Protein AF-A0A812GWL5-F1 (afdb_monomer_lite)

Sequence (242 aa):
MALRRGWPCWLLGAWLSLSQLGFTSRAVRGVSPPARRTARPANLADAVAEANAAAEIDAREWPPKGWLRLSTTVSSEEGKQKVIRAIMAISEGLRLEESPVRWLRRGTGAEATRLALWVPPRSMLLVSSMMGEALEDEMPMILVEGLDVDGDAQFFRGALT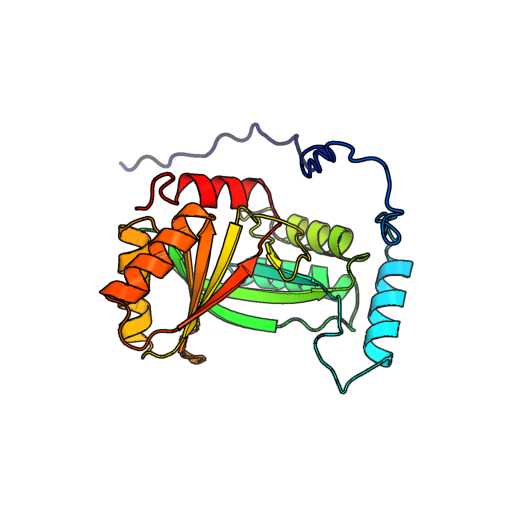GATSEELTSTTERLLEARLCAAVEVEEAAGTAVLHTTAAGRKGVEAWLKEEGGSLSIDWTALGGNSEYLSWVEAETAQDAP

Foldseek 3Di:
DDDDPDDDPPDPDDPDDVCVVDPPDPDDPDDDDDDDPDQDQDDLVRQQVVLVVCLVPDPPDPPDPQWKKKKWKAQDPQLVVLLVVLQVVSYPSKDKDWFFWFKDFQPDTGTIIMIMITGHPNCVVVSLVSNCVSQVVHPTPIKIWDDPDPDFFFKKKKKKADDALVVQVVVVNVLLVVLLFGMWIRRRVVRIIITIATSLSVVLVVVCCVVPVVRMDIDIIGIDGDPVVVVSGVVSHDPHRD

Organism: NCBI:txid878477

Radius of gyration: 19.19 Å; chains: 1; bounding box: 45×68×47 Å

pLDDT: mean 74.9, std 21.11, range [28.55, 95.56]

Structure (mmCIF, N/CA/C/O backbone):
data_AF-A0A812GWL5-F1
#
_entry.id   AF-A0A812GWL5-F1
#
loop_
_atom_site.group_PDB
_atom_site.id
_atom_site.type_symbol
_atom_site.label_atom_id
_atom_site.label_alt_id
_atom_site.label_comp_id
_atom_site.label_asym_id
_atom_site.label_entity_id
_atom_site.label_seq_id
_atom_site.pdbx_PDB_ins_code
_atom_site.Cartn_x
_atom_site.Cartn_y
_atom_site.Cartn_z
_atom_site.occupancy
_atom_site.B_iso_or_equiv
_atom_site.auth_seq_id
_atom_site.auth_comp_id
_atom_site.auth_asym_id
_atom_site.auth_atom_id
_atom_site.pdbx_PDB_model_num
ATOM 1 N N . MET A 1 1 ? 3.337 36.297 12.178 1.00 34.03 1 MET A N 1
ATOM 2 C CA . MET A 1 1 ? 4.581 35.655 12.658 1.00 34.03 1 MET A CA 1
ATOM 3 C C . MET A 1 1 ? 4.305 34.169 12.820 1.00 34.03 1 MET A C 1
ATOM 5 O O . MET A 1 1 ? 3.681 33.791 13.797 1.00 34.03 1 MET A O 1
ATOM 9 N N . ALA A 1 2 ? 4.679 33.351 11.836 1.00 32.12 2 ALA A N 1
ATOM 10 C CA . ALA A 1 2 ? 4.519 31.898 11.881 1.00 32.12 2 ALA A CA 1
ATOM 11 C C . ALA A 1 2 ? 5.856 31.261 11.484 1.00 32.12 2 ALA A C 1
ATOM 13 O O . ALA A 1 2 ? 6.388 31.537 10.408 1.00 32.12 2 ALA A O 1
ATOM 14 N N . LEU A 1 3 ? 6.428 30.490 12.406 1.00 29.86 3 LEU A N 1
ATOM 15 C CA . LEU A 1 3 ? 7.716 29.817 12.276 1.00 29.86 3 LEU A CA 1
ATOM 16 C C . LEU A 1 3 ? 7.606 28.681 11.252 1.00 29.86 3 LEU A C 1
ATOM 18 O O . LEU A 1 3 ? 7.079 27.613 11.551 1.00 29.86 3 LEU A O 1
ATOM 22 N N . ARG A 1 4 ? 8.143 28.909 10.050 1.00 29.98 4 ARG A N 1
ATOM 23 C CA . ARG A 1 4 ? 8.514 27.840 9.117 1.00 29.98 4 ARG A CA 1
ATOM 24 C C . ARG A 1 4 ? 9.689 27.078 9.730 1.00 29.98 4 ARG A C 1
ATOM 26 O O . ARG A 1 4 ? 10.798 27.603 9.785 1.00 29.98 4 ARG A O 1
ATOM 33 N N . ARG A 1 5 ? 9.456 25.859 10.219 1.00 35.22 5 ARG A N 1
ATOM 34 C CA . ARG A 1 5 ? 10.540 24.936 10.575 1.00 35.22 5 ARG A CA 1
ATOM 35 C C . ARG A 1 5 ? 11.082 24.328 9.283 1.00 35.22 5 ARG A C 1
ATOM 37 O O . ARG A 1 5 ? 10.505 23.388 8.749 1.00 35.22 5 ARG A O 1
ATOM 44 N N . GLY A 1 6 ? 12.145 24.936 8.761 1.00 28.73 6 GLY A N 1
ATOM 45 C CA . GLY A 1 6 ? 12.976 24.345 7.718 1.00 28.73 6 GLY A CA 1
ATOM 46 C C . GLY A 1 6 ? 13.650 23.084 8.253 1.00 28.73 6 GLY A C 1
ATOM 47 O O . GLY A 1 6 ? 14.125 23.065 9.389 1.00 28.73 6 GLY A O 1
ATOM 48 N N . TRP A 1 7 ? 13.632 22.027 7.451 1.00 34.59 7 TRP A N 1
ATOM 49 C CA . TRP A 1 7 ? 14.297 20.770 7.762 1.00 34.59 7 TRP A CA 1
ATOM 50 C C . TRP A 1 7 ? 15.806 20.930 7.491 1.00 34.59 7 TRP A C 1
ATOM 52 O O . TRP A 1 7 ? 16.175 21.593 6.520 1.00 34.59 7 TRP A O 1
ATOM 62 N N . PRO A 1 8 ? 16.697 20.408 8.351 1.00 28.62 8 PRO A N 1
ATOM 63 C CA . PRO A 1 8 ? 18.138 20.585 8.192 1.00 28.62 8 PRO A CA 1
ATOM 64 C C . PRO A 1 8 ? 18.709 19.702 7.066 1.00 28.62 8 PRO A C 1
ATOM 66 O O . PRO A 1 8 ? 18.609 18.480 7.110 1.00 28.62 8 PRO A O 1
ATOM 69 N N . CYS A 1 9 ? 19.370 20.336 6.092 1.00 30.88 9 CYS A N 1
ATOM 70 C CA . CYS A 1 9 ? 19.953 19.748 4.874 1.00 30.88 9 CYS A CA 1
ATOM 71 C C . CYS A 1 9 ? 21.229 18.890 5.070 1.00 30.88 9 CYS A C 1
ATOM 73 O O . CYS A 1 9 ? 22.109 18.908 4.214 1.00 30.88 9 CYS A O 1
ATOM 75 N N . TRP A 1 10 ? 21.376 18.144 6.168 1.00 32.81 10 TRP A N 1
ATOM 76 C CA . TRP A 1 10 ? 22.607 17.383 6.445 1.00 32.81 10 TRP A CA 1
ATOM 77 C C . TRP A 1 10 ? 22.339 15.922 6.822 1.00 32.81 10 TRP A C 1
ATOM 79 O O . TRP A 1 10 ? 22.728 15.498 7.901 1.00 32.81 10 TRP A O 1
ATOM 89 N N . LEU A 1 11 ? 21.693 15.150 5.941 1.00 32.50 11 LEU A N 1
ATOM 90 C CA . LEU A 1 11 ? 21.650 13.673 5.993 1.00 32.50 11 LEU A CA 1
ATOM 91 C C . LEU A 1 11 ? 21.629 13.048 4.576 1.00 32.50 11 LEU A C 1
ATOM 93 O O . LEU A 1 11 ? 20.993 12.032 4.323 1.00 32.50 11 LEU A O 1
ATOM 97 N N . LEU A 1 12 ? 22.361 13.643 3.628 1.00 35.06 12 LEU A N 1
ATOM 98 C CA . LEU A 1 12 ? 22.702 12.995 2.355 1.00 35.06 12 LEU A CA 1
ATOM 99 C C . LEU A 1 12 ? 23.863 12.022 2.596 1.00 35.06 12 LEU A C 1
ATOM 101 O O . LEU A 1 12 ? 25.025 12.421 2.552 1.00 35.06 12 LEU A O 1
ATOM 105 N N . GLY A 1 13 ? 23.563 10.757 2.899 1.00 30.06 13 GLY A N 1
ATOM 106 C CA . GLY A 1 13 ? 24.612 9.739 2.994 1.00 30.06 13 GLY A CA 1
ATOM 107 C C . GLY A 1 13 ? 24.258 8.466 3.754 1.00 30.06 13 GLY A C 1
ATOM 108 O O . GLY A 1 13 ? 24.977 8.123 4.685 1.00 30.06 13 GLY A O 1
ATOM 109 N N . ALA A 1 14 ? 23.192 7.759 3.369 1.00 32.12 14 ALA A N 1
ATOM 110 C CA . ALA A 1 14 ? 22.976 6.361 3.769 1.00 32.12 14 ALA A CA 1
ATOM 111 C C . ALA A 1 14 ? 21.930 5.663 2.874 1.00 32.12 14 ALA A C 1
ATOM 113 O O . ALA A 1 14 ? 20.942 5.126 3.363 1.00 32.12 14 ALA A O 1
ATOM 114 N N . TRP A 1 15 ? 22.121 5.668 1.552 1.00 36.12 15 TRP A N 1
ATOM 115 C CA . TRP A 1 15 ? 21.283 4.862 0.659 1.00 36.12 15 TRP A CA 1
ATOM 116 C C . TRP A 1 15 ? 21.803 3.414 0.617 1.00 36.12 15 TRP A C 1
ATOM 118 O O . TRP A 1 15 ? 22.925 3.157 0.189 1.00 36.12 15 TRP A O 1
ATOM 128 N N . LEU A 1 16 ? 20.962 2.488 1.098 1.00 34.72 16 LEU A N 1
ATOM 129 C CA . LEU A 1 16 ? 21.060 1.022 1.007 1.00 34.72 16 LEU A CA 1
ATOM 130 C C . LEU A 1 16 ? 22.282 0.362 1.679 1.00 34.72 16 LEU A C 1
ATOM 132 O O . LEU A 1 16 ? 23.198 -0.140 1.028 1.00 34.72 16 LEU A O 1
ATOM 136 N N . SER A 1 17 ? 22.228 0.212 3.007 1.00 31.20 17 SER A N 1
ATOM 137 C CA . SER A 1 17 ? 23.010 -0.836 3.672 1.00 31.20 17 SER A CA 1
ATOM 138 C C . SER A 1 17 ? 22.334 -2.198 3.462 1.00 31.20 17 SER A C 1
ATOM 140 O O . SER A 1 17 ? 21.311 -2.500 4.074 1.00 31.20 17 SER A O 1
ATOM 142 N N . LEU A 1 18 ? 22.955 -3.045 2.634 1.00 35.34 18 LEU A N 1
ATOM 143 C CA . LEU A 1 18 ? 22.628 -4.454 2.326 1.00 35.34 18 LEU A CA 1
ATOM 144 C C . LEU A 1 18 ? 22.467 -5.397 3.545 1.00 35.34 18 LEU A C 1
ATOM 146 O O . LEU A 1 18 ? 22.249 -6.594 3.375 1.00 35.34 18 LEU A O 1
ATOM 150 N N . SER A 1 19 ? 22.586 -4.897 4.773 1.00 32.94 19 SER A N 1
ATOM 151 C CA . SER A 1 19 ? 22.646 -5.678 6.012 1.00 32.94 19 SER A CA 1
ATOM 152 C C . SER A 1 19 ? 21.396 -5.604 6.898 1.00 32.94 19 SER A C 1
ATOM 154 O O . SER A 1 19 ? 21.346 -6.325 7.891 1.00 32.94 19 SER A O 1
ATOM 156 N N . GLN A 1 20 ? 20.379 -4.799 6.560 1.00 35.56 20 GLN A N 1
ATOM 157 C CA . GLN A 1 20 ? 19.160 -4.683 7.384 1.00 35.56 20 GLN A CA 1
ATOM 158 C C . GLN A 1 20 ? 17.970 -5.547 6.934 1.00 35.56 20 GLN A C 1
ATOM 160 O O . GLN A 1 20 ? 17.019 -5.697 7.694 1.00 35.56 20 GLN A O 1
ATOM 165 N N . LEU A 1 21 ? 18.066 -6.260 5.804 1.00 36.22 21 LEU A N 1
ATOM 166 C CA . LEU A 1 21 ? 17.242 -7.456 5.547 1.00 36.22 21 LEU A CA 1
ATOM 167 C C . LEU A 1 21 ? 17.845 -8.667 6.284 1.00 36.22 21 LEU A C 1
ATOM 169 O O . LEU A 1 21 ? 18.260 -9.663 5.687 1.00 36.22 21 LEU A O 1
ATOM 173 N N . GLY A 1 22 ? 17.975 -8.536 7.606 1.00 28.55 22 GLY A N 1
ATOM 174 C CA . GLY A 1 22 ? 18.603 -9.511 8.489 1.00 28.55 22 GLY A CA 1
ATOM 175 C C . GLY A 1 22 ? 17.771 -10.782 8.652 1.00 28.55 22 GLY A C 1
ATOM 176 O O . GLY A 1 22 ? 17.080 -10.952 9.650 1.00 28.55 22 GLY A O 1
ATOM 177 N N . PHE A 1 23 ? 17.902 -11.722 7.715 1.00 33.78 23 PHE A N 1
ATOM 178 C CA . PHE A 1 23 ? 17.559 -13.129 7.935 1.00 33.78 23 PHE A CA 1
ATOM 179 C C . PHE A 1 23 ? 18.491 -13.719 9.006 1.00 33.78 23 PHE A C 1
ATOM 181 O O . PHE A 1 23 ? 19.584 -14.205 8.707 1.00 33.78 23 PHE A O 1
ATOM 188 N N . THR A 1 24 ? 18.078 -13.699 10.274 1.00 30.44 24 THR A N 1
ATOM 189 C CA . THR A 1 24 ? 18.789 -14.418 11.341 1.00 30.44 24 THR A CA 1
ATOM 190 C C . THR A 1 24 ? 18.344 -15.882 11.364 1.00 30.44 24 THR A C 1
ATOM 192 O O . THR A 1 24 ? 17.447 -16.292 12.091 1.00 30.44 24 THR A O 1
ATOM 195 N N . SER A 1 25 ? 18.978 -16.724 10.544 1.00 32.91 25 SER A N 1
ATOM 196 C CA . SER A 1 25 ? 18.751 -18.171 10.593 1.00 32.91 25 SER A CA 1
ATOM 197 C C . SER A 1 25 ? 19.524 -18.800 11.756 1.00 32.91 25 SER A C 1
ATOM 199 O O . SER A 1 25 ? 20.746 -18.959 11.684 1.00 32.91 25 SER A O 1
ATOM 201 N N . ARG A 1 26 ? 18.816 -19.220 12.809 1.00 29.23 26 ARG A N 1
ATOM 202 C CA . ARG A 1 26 ? 19.337 -20.190 13.781 1.00 29.23 26 ARG A CA 1
ATOM 203 C C . ARG A 1 26 ? 19.369 -21.558 13.092 1.00 29.23 26 ARG A C 1
ATOM 205 O O . ARG A 1 26 ? 18.340 -22.073 12.669 1.00 29.23 26 ARG A O 1
ATOM 212 N N . ALA A 1 27 ? 20.564 -22.113 12.915 1.00 29.97 27 ALA A N 1
ATOM 213 C CA . ALA A 1 27 ? 20.778 -23.362 12.195 1.00 29.97 27 ALA A CA 1
ATOM 214 C C . ALA A 1 27 ? 20.116 -24.555 12.911 1.00 29.97 27 ALA A C 1
ATOM 216 O O . ALA A 1 27 ? 20.577 -24.980 13.970 1.00 29.97 27 ALA A O 1
ATOM 217 N N . VAL A 1 28 ? 19.085 -25.137 12.297 1.00 31.75 28 VAL A N 1
ATOM 218 C CA . VAL A 1 28 ? 18.645 -26.511 12.572 1.00 31.75 28 VAL A CA 1
ATOM 219 C C . VAL A 1 28 ? 19.268 -27.402 11.499 1.00 31.75 28 VAL A C 1
ATOM 221 O O . VAL A 1 28 ? 19.050 -27.212 10.304 1.00 31.75 28 VAL A O 1
ATOM 224 N N . ARG A 1 29 ? 20.116 -28.346 11.920 1.00 33.09 29 ARG A N 1
ATOM 225 C CA . ARG A 1 29 ? 20.718 -29.355 11.039 1.00 33.09 29 ARG A CA 1
ATOM 226 C C . ARG A 1 29 ? 19.628 -30.305 10.538 1.00 33.09 29 ARG A C 1
ATOM 228 O O . ARG A 1 29 ? 18.938 -30.891 11.364 1.00 33.09 29 ARG A O 1
ATOM 235 N N . GLY A 1 30 ? 19.565 -30.540 9.225 1.00 35.56 30 GLY A N 1
ATOM 236 C CA . GLY A 1 30 ? 19.049 -31.815 8.709 1.00 35.56 30 GLY A CA 1
ATOM 237 C C . GLY A 1 30 ? 18.033 -31.799 7.569 1.00 35.56 30 GLY A C 1
ATOM 238 O O . GLY A 1 30 ? 17.547 -32.873 7.239 1.00 35.56 30 GLY A O 1
ATOM 239 N N . VAL A 1 31 ? 17.721 -30.663 6.938 1.00 36.28 31 VAL A N 1
ATOM 240 C CA . VAL A 1 31 ? 16.853 -30.649 5.744 1.00 36.28 31 VAL A CA 1
ATOM 241 C C . VAL A 1 31 ? 17.465 -29.736 4.687 1.00 36.28 31 VAL A C 1
ATOM 243 O O . VAL A 1 31 ? 17.766 -28.577 4.968 1.00 36.28 31 VAL A O 1
ATOM 246 N N . SER A 1 32 ? 17.697 -30.262 3.482 1.00 31.89 32 SER A N 1
ATOM 247 C CA . SER A 1 32 ? 18.115 -29.457 2.330 1.00 31.89 32 SER A CA 1
ATOM 248 C C . SER A 1 32 ? 17.065 -28.371 2.064 1.00 31.89 32 SER A C 1
ATOM 250 O O . SER A 1 32 ? 15.907 -28.720 1.834 1.00 31.89 32 SER A O 1
ATOM 252 N N . PRO A 1 33 ? 17.421 -27.075 2.091 1.00 35.03 33 PRO A N 1
ATOM 253 C CA . PRO A 1 33 ? 16.467 -26.019 1.788 1.00 35.03 33 PRO A CA 1
ATOM 254 C C . PRO A 1 33 ? 16.107 -26.040 0.292 1.00 35.03 33 PRO A C 1
ATOM 256 O O . PRO A 1 33 ? 16.971 -26.371 -0.531 1.00 35.03 33 PRO A O 1
ATOM 259 N N . PRO A 1 34 ? 14.873 -25.658 -0.094 1.00 39.97 34 PRO A N 1
ATOM 260 C CA . PRO A 1 34 ? 14.561 -25.378 -1.491 1.00 39.97 34 PRO A CA 1
ATOM 261 C C . PRO A 1 34 ? 15.515 -24.293 -2.006 1.00 39.97 34 PRO A C 1
ATOM 263 O O . PRO A 1 34 ? 15.957 -23.426 -1.248 1.00 39.97 34 PRO A O 1
ATOM 266 N N . ALA A 1 35 ? 15.888 -24.386 -3.285 1.00 39.12 35 ALA A N 1
ATOM 267 C CA . ALA A 1 35 ? 16.907 -23.549 -3.909 1.00 39.12 35 ALA A CA 1
ATOM 268 C C . ALA A 1 35 ? 16.697 -22.061 -3.578 1.00 39.12 35 ALA A C 1
ATOM 270 O O . ALA A 1 35 ? 15.803 -21.410 -4.119 1.00 39.12 35 ALA A O 1
ATOM 271 N N . ARG A 1 36 ? 17.544 -21.522 -2.688 1.00 44.19 36 ARG A N 1
ATOM 272 C CA . ARG A 1 36 ? 17.595 -20.092 -2.376 1.00 44.19 36 ARG A CA 1
ATOM 273 C C . ARG A 1 36 ? 17.902 -19.349 -3.672 1.00 44.19 36 ARG A C 1
ATOM 275 O O . ARG A 1 36 ? 19.027 -19.410 -4.169 1.00 44.19 36 ARG A O 1
ATOM 282 N N . ARG A 1 37 ? 16.904 -18.662 -4.231 1.00 43.28 37 ARG A N 1
ATOM 283 C CA . ARG A 1 37 ? 17.089 -17.733 -5.348 1.00 43.28 37 ARG A CA 1
ATOM 284 C C . ARG A 1 37 ? 17.867 -16.533 -4.816 1.00 43.28 37 ARG A C 1
ATOM 286 O O . ARG A 1 37 ? 17.292 -15.605 -4.264 1.00 43.28 37 ARG A O 1
ATOM 293 N N . THR A 1 38 ? 19.189 -16.574 -4.925 1.00 38.88 38 THR A N 1
ATOM 294 C CA . THR A 1 38 ? 20.020 -15.397 -4.683 1.00 38.88 38 THR A CA 1
ATOM 295 C C . THR A 1 38 ? 19.732 -14.385 -5.790 1.00 38.88 38 THR A C 1
ATOM 297 O O . THR A 1 38 ? 19.893 -14.682 -6.975 1.00 38.88 38 THR A O 1
ATOM 300 N N . ALA A 1 39 ? 19.245 -13.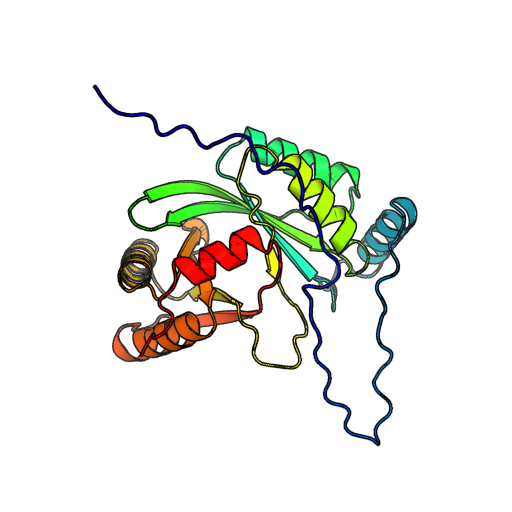204 -5.407 1.00 38.69 39 ALA A N 1
ATOM 301 C CA . ALA A 1 39 ? 19.050 -12.086 -6.317 1.00 38.69 39 ALA A CA 1
ATOM 302 C C . ALA A 1 39 ? 20.422 -11.660 -6.861 1.00 38.69 39 ALA A C 1
ATOM 304 O O . ALA A 1 39 ? 21.180 -10.957 -6.197 1.00 38.69 39 ALA A O 1
ATOM 305 N N . ARG A 1 40 ? 20.791 -12.144 -8.052 1.00 42.94 40 ARG A N 1
ATOM 306 C CA . ARG A 1 40 ? 21.850 -11.499 -8.832 1.00 42.94 40 ARG A CA 1
ATOM 307 C C . ARG A 1 40 ? 21.276 -10.181 -9.358 1.00 42.94 40 ARG A C 1
ATOM 309 O O . ARG A 1 40 ? 20.146 -10.213 -9.844 1.00 42.94 40 ARG A O 1
ATOM 316 N N . PRO A 1 41 ? 22.012 -9.060 -9.284 1.00 43.72 41 PRO A N 1
ATOM 317 C CA . PRO A 1 41 ? 21.584 -7.835 -9.941 1.00 43.72 41 PRO A CA 1
ATOM 318 C C . PRO A 1 41 ? 21.506 -8.111 -11.445 1.00 43.72 41 PRO A C 1
ATOM 320 O O . PRO A 1 41 ? 22.519 -8.405 -12.081 1.00 43.72 41 PRO A O 1
ATOM 323 N N . ALA A 1 42 ? 20.291 -8.100 -11.988 1.00 54.16 42 ALA A N 1
ATOM 324 C CA . ALA A 1 42 ? 20.073 -8.087 -13.423 1.00 54.16 42 ALA A CA 1
ATOM 325 C C . ALA A 1 42 ? 20.574 -6.736 -13.953 1.00 54.16 42 ALA A C 1
ATOM 327 O O . ALA A 1 42 ? 20.283 -5.693 -13.364 1.00 54.16 42 ALA A O 1
ATOM 328 N N . ASN A 1 43 ? 21.346 -6.738 -15.041 1.00 67.00 43 ASN A N 1
ATOM 329 C CA . ASN A 1 43 ? 21.530 -5.501 -15.797 1.00 67.00 43 ASN A CA 1
ATOM 330 C C . ASN A 1 43 ? 20.172 -5.110 -16.426 1.00 67.00 43 ASN A C 1
ATOM 332 O O . ASN A 1 43 ? 19.265 -5.940 -16.522 1.00 67.00 43 ASN A O 1
ATOM 336 N N . LEU A 1 44 ? 20.014 -3.849 -16.842 1.00 63.34 44 LEU A N 1
ATOM 337 C CA . LEU A 1 44 ? 18.754 -3.355 -17.415 1.00 63.34 44 LEU A CA 1
ATOM 338 C C . LEU A 1 44 ? 18.248 -4.249 -18.563 1.00 63.34 44 LEU A C 1
ATOM 340 O O . LEU A 1 44 ? 17.056 -4.521 -18.634 1.00 63.34 44 LEU A O 1
ATOM 344 N N . ALA A 1 45 ? 19.145 -4.762 -19.412 1.00 69.12 45 ALA A N 1
ATOM 345 C CA . ALA A 1 45 ? 18.776 -5.616 -20.539 1.00 69.12 45 ALA A CA 1
ATOM 346 C C . ALA A 1 45 ? 18.149 -6.951 -20.096 1.00 69.12 45 ALA A C 1
ATOM 348 O O . ALA A 1 45 ? 17.153 -7.374 -20.678 1.00 69.12 45 ALA A O 1
ATOM 349 N N . ASP A 1 46 ? 18.672 -7.578 -19.041 1.00 68.19 46 ASP A N 1
ATOM 350 C CA . ASP A 1 46 ? 18.112 -8.807 -18.469 1.00 68.19 46 ASP A CA 1
ATOM 351 C C . ASP A 1 46 ? 16.737 -8.552 -17.824 1.00 68.19 46 ASP A C 1
ATOM 353 O O . ASP A 1 46 ? 15.816 -9.353 -17.986 1.00 68.19 46 ASP A O 1
ATOM 357 N N . ALA A 1 47 ? 16.574 -7.415 -17.135 1.00 64.75 47 ALA A N 1
ATOM 358 C CA . ALA A 1 47 ? 15.300 -7.008 -16.536 1.00 64.75 47 ALA A CA 1
ATOM 359 C C . ALA A 1 47 ? 14.220 -6.736 -17.600 1.00 64.75 47 ALA A C 1
ATOM 361 O O . ALA A 1 47 ? 13.074 -7.161 -17.433 1.00 64.75 47 ALA A O 1
ATOM 362 N N . VAL A 1 48 ? 14.597 -6.074 -18.702 1.00 66.62 48 VAL A N 1
ATOM 363 C CA . VAL A 1 48 ? 13.732 -5.830 -19.869 1.00 66.62 48 VAL A CA 1
ATOM 364 C C . VAL A 1 48 ? 13.345 -7.152 -20.532 1.00 66.62 48 VAL A C 1
ATOM 366 O O . VAL A 1 48 ? 12.171 -7.379 -20.813 1.00 66.62 48 VAL A O 1
ATOM 369 N N . ALA A 1 49 ? 14.313 -8.044 -20.765 1.00 71.62 49 ALA A N 1
ATOM 370 C CA . ALA A 1 49 ? 14.067 -9.331 -21.408 1.00 71.62 49 ALA A CA 1
ATOM 371 C C . ALA A 1 49 ? 13.130 -10.221 -20.578 1.00 71.62 49 ALA A C 1
ATOM 373 O O . ALA A 1 49 ? 12.236 -10.850 -21.138 1.00 71.62 49 ALA A O 1
ATOM 374 N N . GLU A 1 50 ? 13.287 -10.247 -19.251 1.00 68.75 50 GLU A N 1
ATOM 375 C CA . GLU A 1 50 ? 12.402 -10.992 -18.349 1.00 68.75 50 GLU A CA 1
ATOM 376 C C . GLU A 1 50 ? 10.984 -10.400 -18.310 1.00 68.75 50 GLU A C 1
ATOM 378 O O . GLU A 1 50 ? 10.012 -11.154 -18.364 1.00 68.75 50 GLU A O 1
ATOM 383 N N . ALA A 1 51 ? 10.855 -9.068 -18.278 1.00 64.88 51 ALA A N 1
ATOM 384 C CA . ALA A 1 51 ? 9.558 -8.394 -18.340 1.00 64.88 51 ALA A CA 1
ATOM 385 C C . ALA A 1 51 ? 8.830 -8.677 -19.667 1.00 64.88 51 ALA A C 1
ATOM 387 O O . ALA A 1 51 ? 7.652 -9.030 -19.658 1.00 64.88 51 ALA A O 1
ATOM 388 N N . ASN A 1 52 ? 9.543 -8.601 -20.794 1.00 69.00 52 ASN A N 1
ATOM 389 C CA . ASN A 1 52 ? 8.979 -8.867 -22.119 1.00 69.00 52 ASN A CA 1
ATOM 390 C C . ASN A 1 52 ? 8.610 -10.348 -22.295 1.00 69.00 52 ASN A C 1
ATOM 392 O O . ASN A 1 52 ? 7.510 -10.652 -22.746 1.00 69.00 52 ASN A O 1
ATOM 396 N N . ALA A 1 53 ? 9.477 -11.274 -21.871 1.00 68.88 53 ALA A N 1
ATOM 397 C CA . ALA A 1 53 ? 9.182 -12.705 -21.919 1.00 68.88 53 ALA A CA 1
ATOM 398 C C . ALA A 1 53 ? 7.949 -13.057 -21.074 1.00 68.88 53 ALA A C 1
ATOM 400 O O . ALA A 1 53 ? 7.129 -13.872 -21.478 1.00 68.88 53 ALA A O 1
ATOM 401 N N . ALA A 1 54 ? 7.770 -12.427 -19.913 1.00 62.12 54 ALA A N 1
ATOM 402 C CA . ALA A 1 54 ? 6.580 -12.646 -19.102 1.00 62.12 54 ALA A CA 1
ATOM 403 C C . ALA A 1 54 ? 5.310 -12.012 -19.685 1.00 62.12 54 ALA A C 1
ATOM 405 O O . ALA A 1 54 ? 4.238 -12.598 -19.550 1.00 62.12 54 ALA A O 1
ATOM 406 N N . ALA A 1 55 ? 5.423 -10.864 -20.363 1.00 61.31 55 ALA A N 1
ATOM 407 C CA . ALA A 1 55 ? 4.313 -10.278 -21.112 1.00 61.31 55 ALA A CA 1
ATOM 408 C C . ALA A 1 55 ? 3.840 -11.202 -22.254 1.00 61.31 55 ALA A C 1
ATOM 410 O O . ALA A 1 55 ? 2.652 -11.215 -22.578 1.00 61.31 55 ALA A O 1
ATOM 411 N N . GLU A 1 56 ? 4.746 -12.005 -22.824 1.00 61.09 56 GLU A N 1
ATOM 412 C CA . GLU A 1 56 ? 4.438 -13.014 -23.844 1.00 61.09 56 GLU A CA 1
ATOM 413 C C . GLU A 1 56 ? 3.862 -14.322 -23.268 1.00 61.09 56 GLU A C 1
ATOM 415 O O . GLU A 1 56 ? 3.082 -14.989 -23.950 1.00 61.09 56 GLU A O 1
ATOM 420 N N . ILE A 1 57 ? 4.227 -14.704 -22.035 1.00 55.72 57 ILE A N 1
ATOM 421 C CA . ILE A 1 57 ? 3.950 -16.046 -21.491 1.00 55.72 57 ILE A CA 1
ATOM 422 C C . ILE A 1 57 ? 2.491 -16.263 -21.068 1.00 55.72 57 ILE A C 1
ATOM 424 O O . ILE A 1 57 ? 2.026 -17.390 -21.217 1.00 55.72 57 ILE A O 1
ATOM 428 N N . ASP A 1 58 ? 1.732 -15.259 -20.610 1.00 51.38 58 ASP A N 1
ATOM 429 C CA . ASP A 1 58 ? 0.289 -15.474 -20.408 1.00 51.38 58 ASP A CA 1
ATOM 430 C C . ASP A 1 58 ? -0.533 -14.188 -20.232 1.00 51.38 58 ASP A C 1
ATOM 432 O O . ASP A 1 58 ? -0.639 -13.617 -19.149 1.00 51.38 58 ASP A O 1
ATOM 436 N N . ALA A 1 59 ? -1.229 -13.759 -21.286 1.00 55.25 59 ALA A N 1
ATOM 437 C CA . ALA A 1 59 ? -2.280 -12.745 -21.160 1.00 55.25 59 ALA A CA 1
ATOM 438 C C . ALA A 1 59 ? -3.525 -13.256 -20.392 1.00 55.25 59 ALA A C 1
ATOM 440 O O . ALA A 1 59 ? -4.460 -12.480 -20.187 1.00 55.25 59 ALA A O 1
ATOM 441 N N . ARG A 1 60 ? -3.577 -14.547 -20.011 1.00 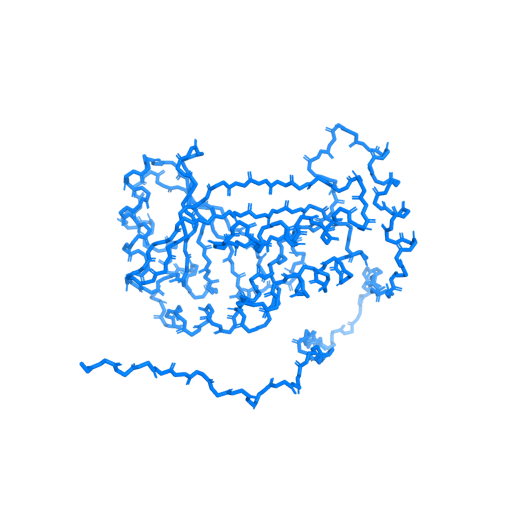59.16 60 ARG A N 1
ATOM 442 C CA . ARG A 1 60 ? -4.754 -15.196 -19.399 1.00 59.16 60 ARG A CA 1
ATOM 443 C C . ARG A 1 60 ? -4.730 -15.249 -17.868 1.00 59.16 60 ARG A C 1
ATOM 445 O O . ARG A 1 60 ? -5.805 -15.267 -17.279 1.00 59.16 60 ARG A O 1
ATOM 452 N N . GLU A 1 61 ? -3.559 -15.227 -17.231 1.00 66.81 61 GLU A N 1
ATOM 453 C CA . GLU A 1 61 ? -3.408 -15.200 -15.767 1.00 66.81 61 GLU A CA 1
ATOM 454 C C . GLU A 1 61 ? -2.590 -13.972 -15.349 1.00 66.81 61 GLU A C 1
ATOM 456 O O . GLU A 1 61 ? -1.360 -13.988 -15.316 1.00 66.81 61 GLU A O 1
ATOM 461 N N . TRP A 1 62 ? -3.295 -12.878 -15.051 1.00 66.44 62 TRP A N 1
ATOM 462 C CA . TRP A 1 62 ? -2.703 -11.640 -14.546 1.00 66.44 62 TRP A CA 1
ATOM 463 C C . TRP A 1 62 ? -3.156 -11.384 -13.099 1.00 66.44 62 TRP A C 1
ATOM 465 O O . TRP A 1 62 ? -4.363 -11.438 -12.848 1.00 66.44 62 TRP A O 1
ATOM 475 N N . PRO A 1 63 ? -2.248 -11.051 -12.161 1.00 73.38 63 PRO A N 1
ATOM 476 C CA . PRO A 1 63 ? -0.793 -10.940 -12.324 1.00 73.38 63 PRO A CA 1
ATOM 477 C C . PRO A 1 63 ? -0.093 -12.313 -12.416 1.00 73.38 63 PRO A C 1
ATOM 479 O O . PRO A 1 63 ? -0.606 -13.293 -11.870 1.00 73.38 63 PRO A O 1
ATOM 482 N N . PRO A 1 64 ? 1.093 -12.408 -13.053 1.00 77.25 64 PRO A N 1
ATOM 483 C CA . PRO A 1 64 ? 1.812 -13.673 -13.150 1.00 77.25 64 PRO A CA 1
ATOM 484 C C . PRO A 1 64 ? 2.207 -14.226 -11.774 1.00 77.25 64 PRO A C 1
ATOM 486 O O . PRO A 1 64 ? 2.623 -13.496 -10.869 1.00 77.25 64 PRO A O 1
ATOM 489 N N . LYS A 1 65 ? 2.130 -15.550 -11.611 1.00 78.81 65 LYS A N 1
ATOM 490 C CA . LYS A 1 65 ? 2.460 -16.205 -10.339 1.00 78.81 65 LYS A CA 1
ATOM 491 C C . LYS A 1 65 ? 3.910 -15.928 -9.918 1.00 78.81 65 LYS A C 1
ATOM 493 O O . LYS A 1 65 ? 4.852 -16.182 -10.668 1.00 78.81 65 LYS A O 1
ATOM 498 N N . GLY A 1 66 ? 4.091 -15.484 -8.672 1.00 77.44 66 GLY A N 1
ATOM 499 C CA . GLY A 1 66 ? 5.407 -15.207 -8.084 1.00 77.44 66 GLY A CA 1
ATOM 500 C C . GLY A 1 66 ? 5.998 -13.847 -8.461 1.00 77.44 66 GLY A C 1
ATOM 501 O O . GLY A 1 66 ? 7.167 -13.595 -8.166 1.00 77.44 66 GLY A O 1
ATOM 502 N N . TRP A 1 67 ? 5.217 -12.988 -9.119 1.00 85.25 67 TRP A N 1
ATOM 503 C CA . TRP A 1 67 ? 5.553 -11.579 -9.274 1.00 85.25 67 TRP A CA 1
ATOM 504 C C . TRP A 1 67 ? 5.260 -10.818 -7.988 1.00 85.25 67 TRP A C 1
ATOM 506 O O . TRP A 1 67 ? 4.364 -11.176 -7.224 1.00 85.25 67 TRP A O 1
ATOM 516 N N . LEU A 1 68 ? 6.039 -9.767 -7.764 1.00 86.62 68 LEU A N 1
ATOM 517 C CA . LEU A 1 68 ? 5.866 -8.863 -6.638 1.00 86.62 68 LEU A CA 1
ATOM 518 C C . LEU A 1 68 ? 5.137 -7.619 -7.118 1.00 86.62 68 LEU A C 1
ATOM 520 O O . LEU A 1 68 ? 5.345 -7.174 -8.249 1.00 86.62 68 LEU A O 1
ATOM 524 N N . ARG A 1 69 ? 4.317 -7.036 -6.251 1.00 89.44 69 ARG A N 1
ATOM 525 C CA . ARG A 1 69 ? 3.701 -5.741 -6.528 1.00 89.44 69 ARG A CA 1
ATOM 526 C C . ARG A 1 69 ? 4.543 -4.658 -5.876 1.00 89.44 69 ARG A C 1
ATOM 528 O O . ARG A 1 69 ? 4.794 -4.723 -4.676 1.00 89.44 69 ARG A O 1
ATOM 535 N N . LEU A 1 70 ? 4.979 -3.683 -6.662 1.00 90.44 70 LEU A N 1
ATOM 536 C CA . LEU A 1 70 ? 5.528 -2.435 -6.154 1.00 90.44 70 LEU A CA 1
ATOM 537 C C . LEU A 1 70 ? 4.427 -1.389 -6.163 1.00 90.44 70 LEU A C 1
ATOM 539 O O . LEU A 1 70 ? 3.751 -1.227 -7.177 1.00 90.44 70 LEU A O 1
ATOM 543 N N . SER A 1 71 ? 4.246 -0.684 -5.055 1.00 91.06 71 SER A N 1
ATOM 544 C CA . SER A 1 71 ? 3.276 0.400 -4.961 1.00 91.06 71 SER A CA 1
ATOM 545 C C . SER A 1 71 ? 3.875 1.644 -4.319 1.00 91.06 71 SER A C 1
ATOM 547 O O . SER A 1 71 ? 4.787 1.576 -3.493 1.00 91.06 71 SER A O 1
ATOM 549 N N . THR A 1 72 ? 3.385 2.799 -4.755 1.00 90.81 72 THR A N 1
ATOM 550 C CA . THR A 1 72 ? 3.697 4.107 -4.191 1.00 90.81 72 THR A CA 1
ATOM 551 C C . THR A 1 72 ? 2.488 5.020 -4.282 1.00 90.81 72 THR A C 1
ATOM 553 O O . THR A 1 72 ? 1.612 4.802 -5.114 1.00 90.81 72 THR A O 1
ATOM 556 N N . THR A 1 73 ? 2.448 6.052 -3.449 1.00 90.06 73 THR A N 1
ATOM 557 C CA . THR A 1 73 ? 1.379 7.051 -3.457 1.00 90.06 73 THR A CA 1
ATOM 558 C C . THR A 1 73 ? 2.013 8.417 -3.543 1.00 90.06 73 THR A C 1
ATOM 560 O O . THR A 1 73 ? 2.823 8.798 -2.700 1.00 90.06 73 THR A O 1
ATOM 563 N N . VAL A 1 74 ? 1.639 9.126 -4.600 1.00 89.38 74 VAL A N 1
ATOM 564 C CA . VAL A 1 74 ? 2.182 10.426 -4.977 1.00 89.38 74 VAL A CA 1
ATOM 565 C C . VAL A 1 74 ? 1.124 11.490 -4.779 1.00 89.38 74 VAL A C 1
ATOM 567 O O . VAL A 1 74 ? -0.031 11.323 -5.169 1.00 89.38 74 VAL A O 1
ATOM 570 N N . SER A 1 75 ? 1.522 12.587 -4.149 1.00 87.12 75 SER A N 1
ATOM 571 C CA . SER A 1 75 ? 0.609 13.687 -3.812 1.00 87.12 75 SER A CA 1
ATOM 572 C C . SER A 1 75 ? 0.575 14.793 -4.871 1.00 87.12 75 SER A C 1
ATOM 574 O O . SER A 1 75 ? -0.264 15.690 -4.813 1.00 87.12 75 SER A O 1
ATOM 576 N N . SER A 1 76 ? 1.474 14.725 -5.856 1.00 86.75 76 SER A N 1
ATOM 577 C CA . SER A 1 76 ? 1.621 15.714 -6.918 1.00 86.75 76 SER A CA 1
ATOM 578 C C . SER A 1 76 ? 1.549 15.082 -8.312 1.00 86.75 76 SER A C 1
ATOM 580 O O . SER A 1 76 ? 2.056 13.983 -8.549 1.00 86.75 76 SER A O 1
ATOM 582 N N . GLU A 1 77 ? 0.959 15.805 -9.270 1.00 88.44 77 GLU A N 1
ATOM 583 C CA . GLU A 1 77 ? 0.958 15.388 -10.681 1.00 88.44 77 GLU A CA 1
ATOM 584 C C . GLU A 1 77 ? 2.387 15.357 -11.249 1.00 88.44 77 GLU A C 1
ATOM 586 O O . GLU A 1 77 ? 2.722 14.499 -12.058 1.00 88.44 77 GLU A O 1
ATOM 591 N N . GLU A 1 78 ? 3.271 16.250 -10.795 1.00 88.69 78 GLU A N 1
ATOM 592 C CA . GLU A 1 78 ? 4.675 16.237 -11.211 1.00 88.69 78 GLU A CA 1
ATOM 593 C C . GLU A 1 78 ? 5.392 14.959 -10.748 1.00 88.69 78 GLU A C 1
ATOM 595 O O . GLU A 1 78 ? 6.017 14.285 -11.570 1.00 88.69 78 GLU A O 1
ATOM 600 N N . GLY A 1 79 ? 5.262 14.592 -9.467 1.00 86.56 79 GLY A N 1
ATOM 601 C CA . GLY A 1 79 ? 5.817 13.352 -8.918 1.00 86.56 79 GLY A CA 1
ATOM 602 C C . GLY A 1 79 ? 5.260 12.121 -9.629 1.00 86.56 79 GLY A C 1
ATOM 603 O O . GLY A 1 79 ? 6.020 11.244 -10.045 1.00 86.56 79 GLY A O 1
ATOM 604 N N . LYS A 1 80 ? 3.948 12.106 -9.894 1.00 90.00 80 LYS A N 1
ATOM 605 C CA . LYS A 1 80 ? 3.301 11.079 -10.717 1.00 90.00 80 LYS A CA 1
ATOM 606 C C . LYS A 1 80 ? 3.970 10.935 -12.086 1.00 90.00 80 LYS A C 1
ATOM 608 O O . LYS A 1 80 ? 4.375 9.836 -12.457 1.00 90.00 80 LYS A O 1
ATOM 613 N N . GLN A 1 81 ? 4.124 12.030 -12.830 1.00 90.88 81 GLN A N 1
ATOM 614 C CA . GLN A 1 81 ? 4.724 11.994 -14.167 1.00 90.88 81 GLN A CA 1
ATOM 615 C C . GLN A 1 81 ? 6.202 11.578 -14.139 1.00 90.88 81 GLN A C 1
ATOM 617 O O . GLN A 1 81 ? 6.646 10.872 -15.047 1.00 90.88 81 GLN A O 1
ATOM 622 N N . LYS A 1 82 ? 6.968 11.964 -13.107 1.00 90.06 82 LYS A N 1
ATOM 623 C CA . LYS A 1 82 ? 8.355 11.502 -12.910 1.00 90.06 82 LYS A CA 1
ATOM 624 C C . LYS A 1 82 ? 8.405 9.980 -12.738 1.00 90.06 82 LYS A C 1
ATOM 626 O O . LYS A 1 82 ? 9.152 9.317 -13.458 1.00 90.06 82 LYS A O 1
ATOM 631 N N . VAL A 1 83 ? 7.564 9.423 -11.863 1.00 88.31 83 VAL A N 1
ATOM 632 C CA . VAL A 1 83 ? 7.499 7.974 -11.608 1.00 88.31 83 VAL A CA 1
ATOM 633 C C . VAL A 1 83 ? 7.043 7.205 -12.850 1.00 88.31 83 VAL A C 1
ATOM 635 O O . VAL A 1 83 ? 7.682 6.222 -13.220 1.00 88.31 83 VAL A O 1
ATOM 638 N N . ILE A 1 84 ? 6.004 7.676 -13.551 1.00 88.94 84 ILE A N 1
ATOM 639 C CA . ILE A 1 84 ? 5.534 7.061 -14.806 1.00 88.94 84 ILE A CA 1
ATOM 640 C C . ILE A 1 84 ? 6.669 6.999 -15.831 1.00 88.94 84 ILE A C 1
ATOM 642 O O . ILE A 1 84 ? 6.926 5.942 -16.405 1.00 88.94 84 ILE A O 1
ATOM 646 N N . ARG A 1 85 ? 7.387 8.108 -16.046 1.00 87.50 85 ARG A N 1
ATOM 647 C CA . ARG A 1 85 ? 8.515 8.147 -16.991 1.00 87.50 85 ARG A CA 1
ATOM 648 C C . ARG A 1 85 ? 9.629 7.184 -16.594 1.00 87.50 85 ARG A C 1
ATOM 650 O O . ARG A 1 85 ? 10.174 6.518 -17.470 1.00 87.50 85 ARG A O 1
ATOM 657 N N . ALA A 1 86 ? 9.944 7.093 -15.304 1.00 85.94 86 ALA A N 1
ATOM 658 C CA . ALA A 1 86 ? 10.950 6.168 -14.796 1.00 85.94 86 ALA A CA 1
ATOM 659 C C . ALA A 1 86 ? 10.558 4.702 -15.048 1.00 85.94 86 ALA A C 1
ATOM 661 O O . ALA A 1 86 ? 11.379 3.925 -15.526 1.00 85.94 86 ALA A O 1
ATOM 662 N N . ILE A 1 87 ? 9.297 4.332 -14.810 1.00 83.19 87 ILE A N 1
ATOM 663 C CA . ILE A 1 87 ? 8.793 2.968 -15.040 1.00 83.19 87 ILE A CA 1
ATOM 664 C C . ILE A 1 87 ? 8.774 2.632 -16.535 1.00 83.19 87 ILE A C 1
ATOM 666 O O . ILE A 1 87 ? 9.283 1.586 -16.942 1.00 83.19 87 ILE A O 1
ATOM 670 N N . MET A 1 88 ? 8.240 3.535 -17.363 1.00 80.75 88 MET A N 1
ATOM 671 C CA . MET A 1 88 ? 8.157 3.344 -18.815 1.00 80.75 88 MET A CA 1
ATOM 672 C C . MET A 1 88 ? 9.538 3.243 -19.476 1.00 80.75 88 MET A C 1
ATOM 674 O O . MET A 1 88 ? 9.673 2.588 -20.505 1.00 80.75 88 MET A O 1
ATOM 678 N N . ALA A 1 89 ? 10.577 3.838 -18.880 1.00 78.19 89 ALA A N 1
ATOM 679 C CA . ALA A 1 89 ? 11.953 3.695 -19.353 1.00 78.19 89 ALA A CA 1
ATOM 680 C C . ALA A 1 89 ? 12.529 2.278 -19.154 1.00 78.19 89 ALA A C 1
ATOM 682 O O . ALA A 1 89 ? 13.508 1.928 -19.813 1.00 78.19 89 ALA A O 1
ATOM 683 N N . ILE A 1 90 ? 11.948 1.464 -18.263 1.00 71.38 90 ILE A N 1
ATOM 684 C CA . ILE A 1 90 ? 12.418 0.101 -17.976 1.00 71.38 90 ILE A CA 1
ATOM 685 C C . ILE A 1 90 ? 11.798 -0.899 -18.946 1.00 71.38 90 ILE A C 1
ATOM 687 O O . ILE A 1 90 ? 12.507 -1.734 -19.493 1.00 71.38 90 ILE A O 1
ATOM 691 N N . SER A 1 91 ? 10.483 -0.859 -19.152 1.00 65.50 91 SER A N 1
ATOM 692 C CA . SER A 1 91 ? 9.822 -1.732 -20.123 1.00 65.50 91 SER A CA 1
ATOM 693 C C . SER A 1 91 ? 8.415 -1.231 -20.428 1.00 65.50 91 SER A C 1
ATOM 695 O O . SER A 1 91 ? 7.612 -1.014 -19.523 1.00 65.50 91 SER A O 1
ATOM 697 N N . GLU A 1 92 ? 8.100 -1.140 -21.721 1.00 61.44 92 GLU A N 1
ATOM 698 C CA . GLU A 1 92 ? 6.747 -0.888 -22.237 1.00 61.44 92 GLU A CA 1
ATOM 699 C C . GLU A 1 92 ? 5.758 -2.023 -21.892 1.00 61.44 92 GLU A C 1
ATOM 701 O O . GLU A 1 92 ? 4.550 -1.860 -22.041 1.00 61.44 92 GLU A O 1
ATOM 706 N N . GLY A 1 93 ? 6.258 -3.178 -21.432 1.00 63.25 93 GLY A N 1
ATOM 707 C CA . GLY A 1 93 ? 5.461 -4.347 -21.058 1.00 63.25 93 GLY A CA 1
ATOM 708 C C . GLY A 1 93 ? 4.987 -4.364 -19.602 1.00 63.25 93 GLY A C 1
ATOM 709 O O . GLY A 1 93 ? 4.163 -5.211 -19.248 1.00 63.25 93 GLY A O 1
ATOM 710 N N . LEU A 1 94 ? 5.475 -3.460 -18.743 1.00 72.75 94 LEU A N 1
ATOM 711 C CA . LEU A 1 94 ? 5.005 -3.368 -17.358 1.00 72.75 94 LEU A CA 1
ATOM 712 C C . LEU A 1 94 ? 3.641 -2.675 -17.314 1.00 72.75 94 LEU A C 1
ATOM 714 O O . LEU A 1 94 ? 3.475 -1.563 -17.810 1.00 72.75 94 LEU A O 1
ATOM 718 N N . ARG A 1 95 ? 2.653 -3.321 -16.685 1.00 77.12 95 ARG A N 1
ATOM 719 C CA . ARG A 1 95 ? 1.342 -2.701 -16.470 1.00 77.12 95 ARG A CA 1
ATOM 720 C C . ARG A 1 95 ? 1.372 -1.867 -15.201 1.00 77.12 95 ARG A C 1
ATOM 722 O O . ARG A 1 95 ? 1.503 -2.413 -14.104 1.00 77.12 95 ARG A O 1
ATOM 729 N N . LEU A 1 96 ? 1.234 -0.561 -15.385 1.00 85.50 96 LEU A N 1
ATOM 730 C CA . LEU A 1 96 ? 1.038 0.398 -14.313 1.00 85.50 96 LEU A CA 1
ATOM 731 C C . LEU A 1 96 ? -0.461 0.577 -14.051 1.00 85.50 96 LEU A C 1
ATOM 733 O O . LEU A 1 96 ? -1.225 0.909 -14.954 1.00 85.50 96 LEU A O 1
ATOM 737 N N . GLU A 1 97 ? -0.868 0.347 -12.811 1.00 89.31 97 GLU A N 1
ATOM 738 C CA . GLU A 1 97 ? -2.187 0.665 -12.279 1.00 89.31 97 GLU A CA 1
ATOM 739 C C . GLU A 1 97 ? -2.143 2.054 -11.642 1.00 89.31 97 GLU A C 1
ATOM 741 O O . GLU A 1 97 ? -1.275 2.341 -10.813 1.00 89.31 97 GLU A O 1
ATOM 746 N N . GLU A 1 98 ? -3.105 2.895 -12.010 1.00 92.06 98 GLU A N 1
ATOM 747 C CA . GLU A 1 98 ? -3.312 4.213 -11.418 1.00 92.06 98 GLU A CA 1
ATOM 748 C C . GLU A 1 98 ? -4.670 4.235 -10.717 1.00 92.06 98 GLU A C 1
ATOM 750 O O . GLU A 1 98 ? -5.708 4.068 -11.358 1.00 92.06 98 GLU A O 1
ATOM 755 N N . SER A 1 99 ? -4.661 4.473 -9.409 1.00 91.06 99 SER A N 1
ATOM 756 C CA . SER A 1 99 ? -5.875 4.646 -8.611 1.00 91.06 99 SER A CA 1
ATOM 757 C C . SER A 1 99 ? -5.872 6.046 -7.997 1.00 91.06 99 SER A C 1
ATOM 759 O O . SER A 1 99 ? -4.957 6.350 -7.224 1.00 91.06 99 SER A O 1
ATOM 761 N N . PRO A 1 100 ? -6.861 6.910 -8.286 1.00 91.44 100 PRO A N 1
ATOM 762 C CA . PRO A 1 100 ? -7.055 8.118 -7.497 1.00 91.44 100 PRO A CA 1
ATOM 763 C C . PRO A 1 100 ? -7.452 7.713 -6.076 1.00 91.44 100 PRO A C 1
ATOM 765 O O . PRO A 1 100 ? -8.343 6.882 -5.882 1.00 91.44 100 PRO A O 1
ATOM 768 N N . VAL A 1 101 ? -6.770 8.273 -5.084 1.00 91.19 101 VAL A N 1
ATOM 769 C CA . VAL A 1 101 ? -7.008 7.960 -3.677 1.00 91.19 101 VAL A CA 1
ATOM 770 C C . VAL A 1 101 ? -6.992 9.230 -2.849 1.00 91.19 101 VAL A C 1
ATOM 772 O O . VAL A 1 101 ? -6.181 10.130 -3.067 1.00 91.19 101 VAL A O 1
ATOM 775 N N . ARG A 1 102 ? -7.833 9.269 -1.821 1.00 90.25 102 ARG A N 1
ATOM 776 C CA . ARG A 1 102 ? -7.678 10.240 -0.746 1.00 90.25 102 ARG A CA 1
ATOM 777 C C . ARG A 1 102 ? -6.724 9.655 0.287 1.00 90.25 102 ARG A C 1
ATOM 779 O O . ARG A 1 102 ? -7.029 8.655 0.935 1.00 90.25 102 ARG A O 1
ATOM 786 N N . TRP A 1 103 ? -5.547 10.258 0.408 1.00 89.00 103 TRP A N 1
ATOM 787 C CA . TRP A 1 103 ? -4.505 9.825 1.330 1.00 89.00 103 TRP A CA 1
ATOM 788 C C . TRP A 1 103 ? -4.707 10.476 2.698 1.00 89.00 103 TRP A C 1
ATOM 790 O O . TRP A 1 103 ? -4.527 11.687 2.858 1.00 89.00 103 TRP A O 1
ATOM 800 N N . LEU A 1 104 ? -5.079 9.666 3.687 1.00 87.69 104 LEU A N 1
ATOM 801 C CA . LEU A 1 104 ? -5.352 10.087 5.055 1.00 87.69 104 LEU A CA 1
ATOM 802 C C . LEU A 1 104 ? -4.165 9.773 5.969 1.00 87.69 104 LEU A C 1
ATOM 804 O O . LEU A 1 104 ? -3.714 8.631 6.086 1.00 87.69 104 LEU A O 1
ATOM 808 N N . ARG A 1 105 ? -3.690 10.806 6.666 1.00 84.88 105 ARG A N 1
ATOM 809 C CA . ARG A 1 105 ? -2.800 10.725 7.835 1.00 84.88 105 ARG A CA 1
ATOM 810 C C . ARG A 1 105 ? -3.479 11.476 8.978 1.00 84.88 105 ARG A C 1
ATOM 812 O O . ARG A 1 105 ? -4.393 12.262 8.731 1.00 84.88 105 ARG A O 1
ATOM 819 N N . ARG A 1 106 ? -3.049 11.292 10.232 1.00 66.56 106 ARG A N 1
ATOM 820 C CA . ARG A 1 106 ? -3.675 12.006 11.366 1.00 66.56 106 ARG A CA 1
ATOM 821 C C . ARG A 1 106 ? -3.838 13.504 11.078 1.00 66.56 106 ARG A C 1
ATOM 823 O O . ARG A 1 106 ? -2.860 14.208 10.836 1.00 66.56 106 ARG A O 1
ATOM 830 N N . GLY A 1 107 ? -5.089 13.966 11.093 1.00 53.56 107 GLY A N 1
ATOM 831 C CA . GLY A 1 107 ? -5.464 15.371 10.920 1.00 53.56 107 GLY A CA 1
ATOM 832 C C . GLY A 1 107 ? -5.227 15.970 9.529 1.00 53.56 107 GLY A C 1
ATOM 833 O O . GLY A 1 107 ? -5.383 17.179 9.379 1.00 53.56 107 GLY A O 1
ATOM 834 N N . THR A 1 108 ? -4.843 15.179 8.520 1.00 69.12 108 THR A N 1
ATOM 835 C CA . THR A 1 108 ? -4.607 15.670 7.154 1.00 69.12 108 THR A CA 1
ATOM 836 C C . THR A 1 108 ? -5.096 14.666 6.112 1.00 69.12 108 THR A C 1
ATOM 838 O O . THR A 1 108 ? -4.721 13.497 6.130 1.00 69.12 108 THR A O 1
ATOM 841 N N . GLY A 1 109 ? -5.934 15.137 5.189 1.00 76.12 109 GLY A N 1
ATOM 842 C CA . GLY A 1 109 ? -6.315 14.411 3.982 1.00 76.12 109 GLY A CA 1
ATOM 843 C C . GLY A 1 109 ? -5.824 15.172 2.759 1.00 76.12 109 GLY A C 1
ATOM 844 O O . GLY A 1 109 ? -5.978 16.393 2.700 1.00 76.12 109 GLY A O 1
ATOM 845 N N . ALA A 1 110 ? -5.218 14.469 1.809 1.00 84.56 110 ALA A N 1
ATOM 846 C CA . ALA A 1 110 ? -4.811 15.041 0.533 1.00 84.56 110 ALA A CA 1
ATOM 847 C C . ALA A 1 110 ? -5.246 14.133 -0.614 1.00 84.56 110 ALA A C 1
ATOM 849 O O . ALA A 1 110 ? -5.189 12.908 -0.498 1.00 84.56 110 ALA A O 1
ATOM 850 N N . GLU A 1 111 ? -5.651 14.747 -1.721 1.00 89.62 111 GLU A N 1
ATOM 851 C CA . GLU A 1 111 ? -5.778 14.039 -2.990 1.00 89.62 111 GLU A CA 1
ATOM 852 C C . GLU A 1 111 ? -4.406 13.504 -3.397 1.00 89.62 111 GLU A C 1
ATOM 854 O O . GLU A 1 111 ? -3.398 14.214 -3.329 1.00 89.62 111 GLU A O 1
ATOM 859 N N . ALA A 1 112 ? -4.368 12.240 -3.790 1.00 90.50 112 ALA A N 1
ATOM 860 C CA . ALA A 1 112 ? -3.162 11.563 -4.214 1.00 90.50 112 ALA A CA 1
ATOM 861 C C . ALA A 1 112 ? -3.489 10.541 -5.307 1.00 90.50 112 ALA A C 1
ATOM 863 O O . ALA A 1 112 ? -4.641 10.204 -5.578 1.00 90.50 112 ALA A O 1
ATOM 864 N N . THR A 1 113 ? -2.453 10.037 -5.963 1.00 91.12 113 THR A N 1
ATOM 865 C CA . THR A 1 113 ? -2.571 8.908 -6.885 1.00 91.12 113 THR A CA 1
ATOM 866 C C . THR A 1 113 ? -1.729 7.769 -6.352 1.00 91.12 113 THR A C 1
ATOM 868 O O . THR A 1 113 ? -0.529 7.936 -6.133 1.00 91.12 113 THR A O 1
ATOM 871 N N . ARG A 1 114 ? -2.340 6.601 -6.165 1.00 91.25 114 ARG A N 1
ATOM 872 C CA . ARG A 1 114 ? -1.595 5.366 -5.959 1.00 91.25 114 ARG A CA 1
ATOM 873 C C . ARG A 1 114 ? -1.171 4.824 -7.314 1.00 91.25 114 ARG A C 1
ATOM 875 O O . ARG A 1 114 ? -2.004 4.602 -8.190 1.00 91.25 114 ARG A O 1
ATOM 882 N N . LEU A 1 115 ? 0.123 4.589 -7.449 1.00 91.44 115 LEU A N 1
ATOM 883 C CA . LEU A 1 115 ? 0.750 3.928 -8.578 1.00 91.44 115 LEU A CA 1
ATOM 884 C C . LEU A 1 115 ? 1.168 2.534 -8.126 1.00 91.44 115 LEU A C 1
ATOM 886 O O . LEU A 1 115 ? 1.909 2.403 -7.153 1.00 91.44 115 LEU A O 1
ATOM 890 N N . ALA A 1 116 ? 0.700 1.498 -8.812 1.00 90.56 116 ALA A N 1
ATOM 891 C CA . ALA A 1 116 ? 1.085 0.126 -8.515 1.00 90.56 116 ALA A CA 1
ATOM 892 C C . ALA A 1 116 ? 1.483 -0.619 -9.785 1.00 90.56 116 ALA A C 1
ATOM 894 O O . ALA A 1 116 ? 0.866 -0.465 -10.830 1.00 90.56 116 ALA A O 1
ATOM 895 N N . LEU A 1 117 ? 2.517 -1.441 -9.704 1.00 89.56 117 LEU A N 1
ATOM 896 C CA . LEU A 1 117 ? 3.018 -2.205 -10.837 1.00 89.56 117 LEU A CA 1
ATOM 897 C C . LEU A 1 117 ? 3.448 -3.590 -10.376 1.00 89.56 117 LEU A C 1
ATOM 899 O O . LEU A 1 117 ? 3.993 -3.763 -9.286 1.00 89.56 117 LEU A O 1
ATOM 903 N N . TRP A 1 118 ? 3.227 -4.584 -11.224 1.00 87.50 118 TRP A N 1
ATOM 904 C CA . TRP A 1 118 ? 3.713 -5.937 -10.987 1.00 87.50 118 TRP A CA 1
ATOM 905 C C . TRP A 1 118 ? 5.067 -6.113 -11.664 1.00 87.50 118 TRP A C 1
ATOM 907 O O . TRP A 1 118 ? 5.212 -5.787 -12.841 1.00 87.50 118 TRP A O 1
ATOM 917 N N . VAL A 1 119 ? 6.050 -6.639 -10.934 1.00 84.69 119 VAL A N 1
ATOM 918 C CA . VAL A 1 119 ? 7.408 -6.878 -11.435 1.00 84.69 119 VAL A CA 1
ATOM 919 C C . VAL A 1 119 ? 7.916 -8.279 -11.122 1.00 84.69 119 VAL A C 1
ATOM 921 O O . VAL A 1 119 ? 7.628 -8.832 -10.053 1.00 84.69 119 VAL A O 1
ATOM 924 N N . PRO A 1 120 ? 8.771 -8.832 -12.001 1.00 82.56 120 PRO A N 1
ATOM 925 C CA . PRO A 1 120 ? 9.556 -9.999 -11.655 1.00 82.56 120 PRO A CA 1
ATOM 926 C C . PRO A 1 120 ? 10.479 -9.685 -10.461 1.00 82.56 120 PRO A C 1
ATOM 928 O O . PRO A 1 120 ? 11.073 -8.600 -10.411 1.00 82.56 120 PRO A O 1
ATOM 931 N N . PRO A 1 121 ? 10.705 -10.637 -9.534 1.00 81.75 121 PRO A N 1
ATOM 932 C CA . PRO A 1 121 ? 11.572 -10.426 -8.371 1.00 81.75 121 PRO A CA 1
ATOM 933 C C . PRO A 1 121 ? 12.988 -9.931 -8.703 1.00 81.75 121 PRO A C 1
ATOM 935 O O . PRO A 1 121 ? 13.603 -9.235 -7.899 1.00 81.75 121 PRO A O 1
ATOM 938 N N . ARG A 1 122 ? 13.521 -10.272 -9.883 1.00 79.75 122 ARG A N 1
ATOM 939 C CA . ARG A 1 122 ? 14.862 -9.855 -10.328 1.00 79.75 122 ARG A CA 1
ATOM 940 C C . ARG A 1 122 ? 14.943 -8.387 -10.738 1.00 79.75 122 ARG A C 1
ATOM 942 O O . ARG A 1 122 ? 15.986 -7.771 -10.540 1.00 79.75 122 ARG A O 1
ATOM 949 N N . SER A 1 123 ? 13.854 -7.832 -11.262 1.00 80.12 123 SER A N 1
ATOM 950 C CA . SER A 1 123 ? 13.770 -6.429 -11.683 1.00 80.12 123 SER A CA 1
ATOM 951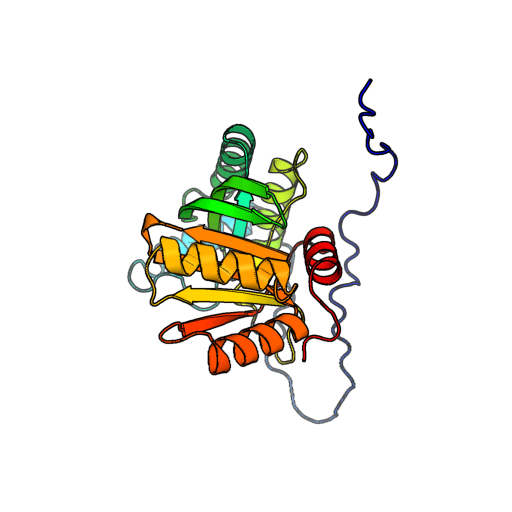 C C . SER A 1 123 ? 13.390 -5.500 -10.529 1.00 80.12 123 SER A C 1
ATOM 953 O O . SER A 1 123 ? 13.553 -4.289 -10.644 1.00 80.12 123 SER A O 1
ATOM 955 N N . MET A 1 124 ? 12.922 -6.055 -9.406 1.00 84.12 124 MET A N 1
ATOM 956 C CA . MET A 1 124 ? 12.414 -5.300 -8.260 1.00 84.12 124 MET A CA 1
ATOM 957 C C . MET A 1 124 ? 13.404 -4.245 -7.749 1.00 84.12 124 MET A C 1
ATOM 959 O O . MET A 1 124 ? 13.015 -3.095 -7.579 1.00 84.12 124 MET A O 1
ATOM 963 N N . LEU A 1 125 ? 14.685 -4.594 -7.578 1.00 80.75 125 LEU A N 1
ATOM 964 C CA . LEU A 1 125 ? 15.696 -3.642 -7.098 1.00 80.75 125 LEU A CA 1
ATOM 965 C C . LEU A 1 125 ? 15.875 -2.461 -8.056 1.00 80.75 125 LEU A C 1
ATOM 967 O O . LEU A 1 125 ? 15.834 -1.316 -7.619 1.00 80.75 125 LEU A O 1
ATOM 971 N N . LEU A 1 126 ? 16.016 -2.732 -9.354 1.00 83.56 126 LEU A N 1
ATOM 972 C CA . LEU A 1 126 ? 16.179 -1.693 -10.369 1.00 83.56 126 LEU A CA 1
ATOM 973 C C . LEU A 1 126 ? 14.954 -0.773 -10.433 1.00 83.56 126 LEU A C 1
ATOM 975 O O . LEU A 1 126 ? 15.097 0.445 -10.373 1.00 83.56 126 LEU A O 1
ATOM 979 N N . VAL A 1 127 ? 13.754 -1.357 -10.498 1.00 84.31 127 VAL A N 1
ATOM 980 C CA . VAL A 1 127 ? 12.500 -0.598 -10.593 1.00 84.31 127 VAL A CA 1
ATOM 981 C C . VAL A 1 127 ? 12.285 0.240 -9.334 1.00 84.31 127 VAL A C 1
ATOM 983 O O . VAL A 1 127 ? 11.987 1.425 -9.436 1.00 84.31 127 VAL A O 1
ATOM 986 N N . SER A 1 128 ? 12.513 -0.336 -8.150 1.00 85.31 128 SER A N 1
ATOM 987 C CA . SER A 1 128 ? 12.410 0.392 -6.881 1.00 85.31 128 SER A CA 1
ATOM 988 C C . SER A 1 128 ? 13.421 1.543 -6.774 1.00 85.31 128 SER A C 1
ATOM 990 O O . SER A 1 128 ? 13.055 2.613 -6.300 1.00 85.31 128 SER A O 1
ATOM 992 N N . SER A 1 129 ? 14.652 1.377 -7.276 1.00 84.06 129 SER A N 1
ATOM 993 C CA . SER A 1 129 ? 15.653 2.455 -7.322 1.00 84.06 129 SER A CA 1
ATOM 994 C C . SER A 1 129 ? 15.194 3.600 -8.218 1.00 84.06 129 SER A C 1
ATOM 996 O O . SER A 1 129 ? 15.180 4.746 -7.786 1.00 84.06 129 SER A O 1
ATOM 998 N N . MET A 1 130 ? 14.741 3.289 -9.434 1.00 86.12 130 MET A N 1
ATOM 999 C CA . MET A 1 130 ? 14.285 4.300 -10.391 1.00 86.12 130 MET A CA 1
ATOM 1000 C C . MET A 1 130 ? 13.027 5.033 -9.913 1.00 86.12 130 MET A C 1
ATOM 1002 O O . MET A 1 130 ? 12.901 6.238 -10.114 1.00 86.12 130 MET A O 1
ATOM 1006 N N . MET A 1 131 ? 12.108 4.330 -9.244 1.00 85.75 131 MET A N 1
ATOM 1007 C CA . MET A 1 131 ? 10.978 4.967 -8.566 1.00 85.75 131 MET A CA 1
ATOM 1008 C C . MET A 1 131 ? 11.452 5.878 -7.428 1.00 85.75 131 MET A C 1
ATOM 1010 O O . MET A 1 131 ? 10.912 6.964 -7.265 1.00 85.75 131 MET A O 1
ATOM 1014 N N . GLY A 1 132 ? 12.457 5.458 -6.654 1.00 84.12 132 GLY A N 1
ATOM 1015 C CA . GLY A 1 132 ? 13.003 6.240 -5.543 1.00 84.12 132 GLY A CA 1
ATOM 1016 C C . GLY A 1 132 ? 13.667 7.532 -6.009 1.00 84.12 132 GLY A C 1
ATOM 1017 O O . GLY A 1 132 ? 13.391 8.586 -5.451 1.00 84.12 132 GLY A O 1
ATOM 1018 N N . GLU A 1 133 ? 14.472 7.455 -7.068 1.00 84.69 133 GLU A N 1
ATOM 1019 C CA . GLU A 1 133 ? 15.097 8.612 -7.726 1.00 84.69 133 GLU A CA 1
ATOM 1020 C C . GLU A 1 133 ? 14.041 9.566 -8.311 1.00 84.69 133 GLU A C 1
ATOM 1022 O O . GLU A 1 133 ? 14.124 10.783 -8.175 1.00 84.69 133 GLU A O 1
ATOM 1027 N N . ALA A 1 134 ? 12.973 9.030 -8.908 1.00 85.50 134 ALA A N 1
ATOM 1028 C CA . ALA A 1 134 ? 11.872 9.853 -9.409 1.00 85.50 134 ALA A CA 1
ATOM 1029 C C . ALA A 1 134 ? 11.106 10.596 -8.297 1.00 85.50 134 ALA A C 1
ATOM 1031 O O . ALA A 1 134 ? 10.464 11.614 -8.570 1.00 85.50 134 ALA A O 1
ATOM 1032 N N . LEU A 1 135 ? 11.168 10.084 -7.065 1.00 82.00 135 LEU A N 1
ATOM 1033 C CA . LEU A 1 135 ? 10.495 10.613 -5.883 1.00 82.00 135 LEU A CA 1
ATOM 1034 C C . LEU A 1 135 ? 11.401 11.491 -5.012 1.00 82.00 135 LEU A C 1
ATOM 1036 O O . LEU A 1 135 ? 10.965 11.837 -3.928 1.00 82.00 135 LEU A O 1
ATOM 1040 N N . GLU A 1 136 ? 12.609 11.872 -5.444 1.00 75.25 136 GLU A N 1
ATOM 1041 C CA . GLU A 1 136 ? 13.609 12.609 -4.636 1.00 75.25 136 GLU A CA 1
ATOM 1042 C C . GLU A 1 136 ? 13.064 13.795 -3.807 1.00 75.25 136 GLU A C 1
ATOM 1044 O O . GLU A 1 136 ? 13.584 14.082 -2.727 1.00 75.25 136 GLU A O 1
ATOM 1049 N N . ASP A 1 137 ? 12.013 14.469 -4.286 1.00 69.06 137 ASP A N 1
ATOM 1050 C CA . ASP A 1 137 ? 11.383 15.625 -3.632 1.00 69.06 137 ASP A CA 1
ATOM 1051 C C . ASP A 1 137 ? 10.298 15.256 -2.585 1.00 69.06 137 ASP A C 1
ATOM 1053 O O . ASP A 1 137 ? 9.825 16.119 -1.841 1.00 69.06 137 ASP A O 1
ATOM 1057 N N . GLU A 1 138 ? 9.885 13.988 -2.511 1.00 67.50 138 GLU A N 1
ATOM 1058 C CA . GLU A 1 138 ? 8.869 13.443 -1.600 1.00 67.50 138 GLU A CA 1
ATOM 1059 C C . GLU A 1 138 ? 9.485 12.311 -0.744 1.00 67.50 138 GLU A C 1
ATOM 1061 O O . GLU A 1 138 ? 10.430 11.647 -1.151 1.00 67.50 138 GLU A O 1
ATOM 1066 N N . MET A 1 139 ? 8.976 12.053 0.471 1.00 66.25 139 MET A N 1
ATOM 1067 C CA . MET A 1 139 ? 9.419 10.869 1.231 1.00 66.25 139 MET A CA 1
ATOM 1068 C C . MET A 1 139 ? 9.014 9.615 0.436 1.00 66.25 139 MET A C 1
ATOM 1070 O O . MET A 1 139 ? 7.808 9.384 0.292 1.00 66.25 139 MET A O 1
ATOM 1074 N N . PRO A 1 140 ? 9.960 8.809 -0.085 1.00 64.50 140 PRO A N 1
ATOM 1075 C CA . PRO A 1 140 ? 9.637 7.774 -1.055 1.00 64.50 140 PRO A CA 1
ATOM 1076 C C . PRO A 1 140 ? 8.888 6.633 -0.371 1.00 64.50 140 PRO A C 1
ATOM 1078 O O . PRO A 1 140 ? 9.465 5.778 0.305 1.00 64.50 140 PRO A O 1
ATOM 1081 N N . MET A 1 141 ? 7.575 6.598 -0.568 1.00 79.88 141 MET A N 1
ATOM 1082 C CA . MET A 1 141 ? 6.744 5.491 -0.126 1.00 79.88 141 MET A CA 1
ATOM 1083 C C . MET A 1 141 ? 6.790 4.395 -1.185 1.00 79.88 141 MET A C 1
ATOM 1085 O O . MET A 1 141 ? 5.907 4.328 -2.027 1.00 79.88 141 MET A O 1
ATOM 1089 N N . ILE A 1 142 ? 7.833 3.567 -1.186 1.00 81.56 142 ILE A N 1
ATOM 1090 C CA . ILE A 1 142 ? 7.914 2.402 -2.078 1.00 81.56 142 ILE A CA 1
ATOM 1091 C C . ILE A 1 142 ? 7.674 1.155 -1.249 1.0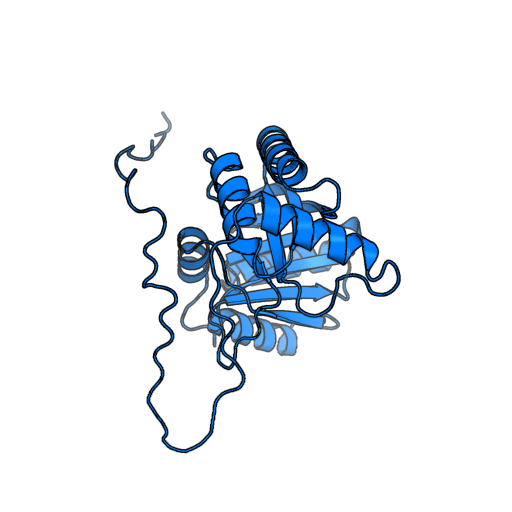0 81.56 142 ILE A C 1
ATOM 1093 O O . ILE A 1 142 ? 8.477 0.819 -0.375 1.00 81.56 142 ILE A O 1
ATOM 1097 N N . LEU A 1 143 ? 6.565 0.486 -1.532 1.00 83.12 143 LEU A N 1
ATOM 1098 C CA . LEU A 1 143 ? 6.115 -0.707 -0.837 1.00 83.12 143 LEU A CA 1
ATOM 1099 C C . LEU A 1 143 ? 6.224 -1.919 -1.747 1.00 83.12 143 LEU A C 1
ATOM 1101 O O . LEU A 1 143 ? 5.936 -1.843 -2.938 1.00 83.12 143 LEU A O 1
ATOM 1105 N N . VAL A 1 144 ? 6.649 -3.034 -1.165 1.00 85.25 144 VAL A N 1
ATOM 1106 C CA . VAL A 1 144 ? 6.715 -4.337 -1.824 1.00 85.25 144 VAL A CA 1
ATOM 1107 C C . VAL A 1 144 ? 5.651 -5.228 -1.195 1.00 85.25 144 VAL A C 1
ATOM 1109 O O . VAL A 1 144 ? 5.734 -5.545 -0.007 1.00 85.25 144 VAL A O 1
ATOM 1112 N N . GLU A 1 145 ? 4.660 -5.625 -1.988 1.00 84.88 145 GLU A N 1
ATOM 1113 C CA . GLU A 1 145 ? 3.578 -6.529 -1.590 1.00 84.88 145 GLU A CA 1
ATOM 1114 C C . GLU A 1 145 ? 3.815 -7.940 -2.158 1.00 84.88 145 GLU A C 1
ATOM 1116 O O . GLU A 1 145 ? 4.534 -8.128 -3.146 1.00 84.88 145 GLU A O 1
ATOM 1121 N N . GLY A 1 146 ? 3.174 -8.942 -1.549 1.00 74.56 146 GLY A N 1
ATOM 1122 C CA . GLY A 1 146 ? 3.240 -10.331 -2.021 1.00 74.56 146 GLY A CA 1
ATOM 1123 C C . GLY A 1 146 ? 4.560 -11.035 -1.698 1.00 74.56 146 GLY A C 1
ATOM 1124 O O . GLY A 1 146 ? 4.939 -11.984 -2.383 1.00 74.56 146 GLY A O 1
ATOM 1125 N N . LEU A 1 147 ? 5.275 -10.568 -0.671 1.00 73.31 147 LEU A N 1
ATOM 1126 C CA . LEU A 1 147 ? 6.456 -11.256 -0.163 1.00 73.31 147 LEU A CA 1
ATOM 1127 C C . LEU A 1 147 ? 6.047 -12.603 0.444 1.00 73.31 147 LEU A C 1
ATOM 1129 O O . LEU A 1 147 ? 5.160 -12.664 1.294 1.00 73.31 147 LEU A O 1
ATOM 1133 N N . ASP A 1 148 ? 6.723 -13.671 0.024 1.00 68.81 148 ASP A N 1
ATOM 1134 C CA . ASP A 1 148 ? 6.621 -14.986 0.657 1.00 68.81 148 ASP A CA 1
ATOM 1135 C C . ASP A 1 148 ? 7.448 -14.950 1.950 1.00 68.81 148 ASP A C 1
ATOM 1137 O O . ASP A 1 148 ? 8.659 -15.195 1.952 1.00 68.81 148 ASP A O 1
ATOM 1141 N N . VAL A 1 149 ? 6.826 -14.470 3.028 1.00 63.00 149 VAL A N 1
ATOM 1142 C CA . VAL A 1 149 ? 7.475 -14.339 4.334 1.00 63.00 149 VAL A CA 1
ATOM 1143 C C . VAL A 1 149 ? 7.171 -15.594 5.144 1.00 63.00 149 VAL A C 1
ATOM 1145 O O . VAL A 1 149 ? 6.080 -15.744 5.691 1.00 63.00 149 VAL A O 1
ATOM 1148 N N . ASP A 1 150 ? 8.151 -16.493 5.240 1.00 53.88 150 ASP A N 1
ATOM 1149 C CA . ASP A 1 150 ? 8.147 -17.598 6.204 1.00 53.88 150 ASP A CA 1
ATOM 1150 C C . ASP A 1 150 ? 8.284 -17.022 7.637 1.00 53.88 150 ASP A C 1
ATOM 1152 O O . ASP A 1 150 ? 9.369 -17.037 8.223 1.00 53.88 150 ASP A O 1
ATOM 1156 N N . GLY A 1 151 ? 7.212 -16.446 8.199 1.00 58.19 151 GLY A N 1
ATOM 1157 C CA . GLY A 1 151 ? 7.177 -15.919 9.574 1.00 58.19 151 GLY A CA 1
ATOM 1158 C C . GLY A 1 151 ? 6.453 -14.579 9.764 1.00 58.19 151 GLY A C 1
ATOM 1159 O O . GLY A 1 151 ? 5.934 -13.992 8.817 1.00 58.19 151 GLY A O 1
ATOM 1160 N N . ASP A 1 152 ? 6.419 -14.118 11.024 1.00 68.88 152 ASP A N 1
ATOM 1161 C CA . ASP A 1 152 ? 5.724 -12.913 11.512 1.00 68.88 152 ASP A CA 1
ATOM 1162 C C . ASP A 1 152 ? 6.205 -11.630 10.807 1.00 68.88 152 ASP A C 1
ATOM 1164 O O . ASP A 1 152 ? 7.117 -10.944 11.275 1.00 68.88 152 ASP A O 1
ATOM 1168 N N . ALA A 1 153 ? 5.597 -11.284 9.669 1.00 86.31 153 ALA A N 1
ATOM 1169 C CA . ALA A 1 153 ? 5.833 -9.999 9.019 1.00 86.31 153 ALA A CA 1
ATOM 1170 C C . ALA A 1 153 ? 5.555 -8.847 10.002 1.00 86.31 153 ALA A C 1
ATOM 1172 O O . ALA A 1 153 ? 4.565 -8.862 10.731 1.00 86.31 153 ALA A O 1
ATOM 1173 N N . GLN A 1 154 ? 6.432 -7.840 10.027 1.00 91.31 154 GLN A N 1
ATOM 1174 C CA . GLN A 1 154 ? 6.296 -6.703 10.945 1.00 91.31 154 GLN A CA 1
ATOM 1175 C C . GLN A 1 154 ? 5.296 -5.658 10.437 1.00 91.31 154 GLN A C 1
ATOM 1177 O O . GLN A 1 154 ? 4.706 -4.947 11.248 1.00 91.31 154 GLN A O 1
ATOM 1182 N N . PHE A 1 155 ? 5.091 -5.570 9.121 1.00 92.88 155 PHE A N 1
ATOM 1183 C CA . PHE A 1 155 ? 4.273 -4.545 8.475 1.00 92.88 155 PHE A CA 1
ATOM 1184 C C . PHE A 1 155 ? 3.223 -5.171 7.566 1.00 92.88 155 PHE A C 1
ATOM 1186 O O . PHE A 1 155 ? 3.472 -6.188 6.914 1.00 92.88 155 PHE A O 1
ATOM 1193 N N . PHE A 1 156 ? 2.054 -4.540 7.511 1.00 93.50 156 PHE A N 1
ATOM 1194 C CA . PHE A 1 156 ? 0.904 -5.044 6.775 1.00 93.50 156 PHE A CA 1
ATOM 1195 C C . PHE A 1 156 ? 0.150 -3.938 6.042 1.00 93.50 156 PHE A C 1
ATOM 1197 O O . PHE A 1 156 ? 0.001 -2.817 6.536 1.00 93.50 156 PHE A O 1
ATOM 1204 N N . ARG A 1 157 ? -0.373 -4.323 4.879 1.00 92.75 157 ARG A N 1
ATOM 1205 C CA . ARG A 1 157 ? -1.381 -3.619 4.094 1.00 92.75 157 ARG A CA 1
ATOM 1206 C C . ARG A 1 157 ? -2.714 -4.318 4.314 1.00 92.75 157 ARG A C 1
ATOM 1208 O O . ARG A 1 157 ? -2.815 -5.508 4.026 1.00 92.75 157 ARG A O 1
ATOM 1215 N N . GLY A 1 158 ? -3.708 -3.611 4.833 1.00 94.31 158 GLY A N 1
ATOM 1216 C CA . GLY A 1 158 ? -5.054 -4.143 5.047 1.00 94.31 158 GLY A CA 1
ATOM 1217 C C . GLY A 1 158 ? -6.038 -3.556 4.053 1.00 94.31 158 GLY A C 1
ATOM 1218 O O . GLY A 1 158 ? -6.234 -2.348 4.069 1.00 94.31 158 GLY A O 1
ATOM 1219 N N . ALA A 1 159 ? -6.650 -4.371 3.201 1.00 94.25 159 ALA A N 1
ATOM 1220 C CA . ALA A 1 159 ? -7.707 -3.933 2.295 1.00 94.25 159 ALA A CA 1
ATOM 1221 C C . ALA A 1 159 ? -9.073 -4.099 2.975 1.00 94.25 159 ALA A C 1
ATOM 1223 O O . ALA A 1 159 ? -9.581 -5.210 3.090 1.00 94.25 159 ALA A O 1
ATOM 1224 N N . LEU A 1 160 ? -9.637 -2.991 3.449 1.00 94.62 160 LEU A N 1
ATOM 1225 C CA . LEU A 1 160 ? -10.940 -2.907 4.096 1.00 94.62 160 LEU A CA 1
ATOM 1226 C C . LEU A 1 160 ? -12.042 -2.697 3.052 1.00 94.62 160 LEU A C 1
ATOM 1228 O O . LEU A 1 160 ? -11.960 -1.790 2.219 1.00 94.62 160 LEU A O 1
ATOM 1232 N N . THR A 1 161 ? -13.079 -3.528 3.114 1.00 93.25 161 THR A N 1
ATOM 1233 C CA . THR A 1 161 ? -14.206 -3.548 2.171 1.00 93.25 161 THR A CA 1
ATOM 1234 C C . THR A 1 161 ? -15.531 -3.803 2.899 1.00 93.25 161 THR A C 1
ATOM 1236 O O . THR A 1 161 ? -15.542 -4.178 4.072 1.00 93.25 161 THR A O 1
ATOM 1239 N N . GLY A 1 162 ? -16.659 -3.608 2.204 1.00 83.19 162 GLY A N 1
ATOM 1240 C CA . GLY A 1 162 ? -17.984 -4.009 2.704 1.00 83.19 162 GLY A CA 1
ATOM 1241 C C . GLY A 1 162 ? -18.828 -2.901 3.344 1.00 83.19 162 GLY A C 1
ATOM 1242 O O . GLY A 1 162 ? -19.782 -3.217 4.055 1.00 83.19 162 GLY A O 1
ATOM 1243 N N . ALA A 1 163 ? -18.508 -1.628 3.093 1.00 82.06 163 ALA A N 1
ATOM 1244 C CA . ALA A 1 163 ? -19.285 -0.479 3.565 1.00 82.06 163 ALA A CA 1
ATOM 1245 C C . ALA A 1 163 ? -19.337 0.656 2.530 1.00 82.06 163 ALA A C 1
ATOM 1247 O O . ALA A 1 163 ? -18.652 0.622 1.505 1.00 82.06 163 ALA A O 1
ATOM 1248 N N . THR A 1 164 ? -20.174 1.660 2.791 1.00 85.06 164 THR A N 1
ATOM 1249 C CA . THR A 1 164 ? -20.251 2.875 1.968 1.00 85.06 164 THR A CA 1
ATOM 1250 C C . THR A 1 164 ? -18.985 3.731 2.102 1.00 85.06 164 THR A C 1
ATOM 1252 O O . THR A 1 164 ? -18.242 3.613 3.074 1.00 85.06 164 THR A O 1
ATOM 1255 N N . SER A 1 165 ? -18.732 4.634 1.146 1.00 81.50 165 SER A N 1
ATOM 1256 C CA . SER A 1 165 ? -17.569 5.543 1.194 1.00 81.50 165 SER A CA 1
ATOM 1257 C C . SER A 1 165 ? -17.540 6.406 2.471 1.00 81.50 165 SER A C 1
ATOM 1259 O O . SER A 1 165 ? -16.480 6.623 3.063 1.00 81.50 165 SER A O 1
ATOM 1261 N N . GLU A 1 166 ? -18.709 6.847 2.948 1.00 83.88 166 GLU A N 1
ATOM 1262 C CA . GLU A 1 166 ? -18.845 7.632 4.182 1.00 83.88 166 GLU A CA 1
ATOM 1263 C C . GLU A 1 166 ? -18.521 6.792 5.428 1.00 83.88 166 GLU A C 1
ATOM 1265 O O . GLU A 1 166 ? -17.712 7.205 6.260 1.00 83.88 166 GLU A O 1
ATOM 1270 N N . GLU A 1 167 ? -19.069 5.578 5.523 1.00 88.44 167 GLU A N 1
ATOM 1271 C CA . GLU A 1 167 ? -18.775 4.641 6.617 1.00 88.44 167 GLU A CA 1
ATOM 1272 C C . GLU A 1 167 ? -17.305 4.203 6.629 1.00 88.44 167 GLU A C 1
ATOM 1274 O O . GLU A 1 167 ? -16.703 4.106 7.701 1.00 88.44 167 GLU A O 1
ATOM 1279 N N . LEU A 1 168 ? -16.705 3.979 5.454 1.00 88.88 168 LEU A N 1
ATOM 1280 C CA . LEU A 1 168 ? -15.277 3.681 5.318 1.00 88.88 168 LEU A CA 1
ATOM 1281 C C . LEU A 1 168 ? -14.427 4.857 5.788 1.00 88.88 168 LEU A C 1
ATOM 1283 O O . LEU A 1 168 ? -13.473 4.665 6.540 1.00 88.88 168 LEU A O 1
ATOM 1287 N N . THR A 1 169 ? -14.782 6.079 5.394 1.00 87.12 169 THR A N 1
ATOM 1288 C CA . THR A 1 169 ? -14.070 7.285 5.830 1.00 87.12 169 THR A CA 1
ATOM 1289 C C . THR A 1 169 ? -14.145 7.441 7.345 1.00 87.12 169 THR A C 1
ATOM 1291 O O . THR A 1 169 ? -13.112 7.538 7.999 1.00 87.12 169 THR A O 1
ATOM 1294 N N . SER A 1 170 ? -15.346 7.372 7.923 1.00 89.69 170 SER A N 1
ATOM 1295 C CA . SER A 1 170 ? -15.524 7.499 9.372 1.00 89.69 170 SER A CA 1
ATOM 1296 C C . SER A 1 170 ? -14.774 6.403 10.136 1.00 89.69 170 SER A C 1
ATOM 1298 O O . SER A 1 170 ? -14.047 6.685 11.086 1.00 89.69 170 SER A O 1
ATOM 1300 N N . THR A 1 171 ? -14.881 5.149 9.689 1.00 92.31 171 THR A N 1
ATOM 1301 C CA . THR A 1 171 ? -14.154 4.022 10.286 1.00 92.31 171 THR A CA 1
ATOM 1302 C C . THR A 1 171 ? -12.644 4.244 10.245 1.00 92.31 171 THR A C 1
ATOM 1304 O O . THR A 1 171 ? -11.958 4.086 11.253 1.00 92.31 171 THR A O 1
ATOM 1307 N N . THR A 1 172 ? -12.108 4.633 9.092 1.00 92.19 172 THR A N 1
ATOM 1308 C CA . THR A 1 172 ? -10.661 4.796 8.909 1.00 92.19 172 THR A CA 1
ATOM 1309 C C . THR A 1 172 ? -10.093 5.959 9.718 1.00 92.19 172 THR A C 1
ATOM 1311 O O . THR A 1 172 ? -9.015 5.822 10.296 1.00 92.19 172 THR A O 1
ATOM 1314 N N . GLU A 1 173 ? -10.836 7.057 9.864 1.00 91.62 173 GLU A N 1
ATOM 1315 C CA . GLU A 1 173 ? -10.480 8.161 10.762 1.00 91.62 173 GLU A CA 1
ATOM 1316 C C . GLU A 1 173 ? -10.389 7.703 12.223 1.00 91.62 173 GLU A C 1
ATOM 1318 O O . GLU A 1 173 ? -9.408 8.015 12.903 1.00 91.62 173 GLU A O 1
ATOM 1323 N N . ARG A 1 174 ? -11.345 6.887 12.688 1.00 92.69 174 ARG A N 1
ATOM 1324 C CA . ARG A 1 174 ? -11.326 6.320 14.048 1.00 92.69 174 ARG A CA 1
ATOM 1325 C C . ARG A 1 174 ? -10.135 5.387 14.267 1.00 92.69 174 ARG A C 1
ATOM 1327 O O . ARG A 1 174 ? -9.489 5.453 15.311 1.00 92.69 174 ARG A O 1
ATOM 1334 N N . LEU A 1 175 ? -9.796 4.557 13.279 1.00 93.94 175 LEU A N 1
ATOM 1335 C CA . LEU A 1 175 ? -8.622 3.676 13.342 1.00 93.94 175 LEU A CA 1
ATOM 1336 C C . LEU A 1 175 ? -7.303 4.470 13.385 1.00 93.94 175 LEU A C 1
ATOM 1338 O O . LEU A 1 175 ? -6.373 4.086 14.102 1.00 93.94 175 LEU A O 1
ATOM 1342 N N . LEU A 1 176 ? -7.217 5.587 12.655 1.00 93.56 176 LEU A N 1
ATOM 1343 C CA . LEU A 1 176 ? -6.071 6.505 12.685 1.00 93.56 176 LEU A CA 1
ATOM 1344 C C . LEU A 1 176 ? -5.951 7.235 14.033 1.00 93.56 176 LEU A C 1
ATOM 1346 O O . LEU A 1 176 ? -4.843 7.372 14.571 1.00 93.56 176 LEU A O 1
ATOM 1350 N N . GLU A 1 177 ? -7.075 7.691 14.591 1.00 92.31 177 GLU A N 1
ATOM 1351 C CA . GLU A 1 177 ? -7.149 8.347 15.902 1.00 92.31 177 GLU A CA 1
ATOM 1352 C C . GLU A 1 177 ? -6.729 7.393 17.027 1.00 92.31 177 GLU A C 1
ATOM 1354 O O . GLU A 1 177 ? -5.866 7.734 17.838 1.00 92.31 177 GLU A O 1
ATOM 1359 N N . ALA A 1 178 ? -7.232 6.156 16.999 1.00 92.06 178 ALA A N 1
ATOM 1360 C CA . ALA A 1 178 ? -6.854 5.085 17.920 1.00 92.06 178 ALA A CA 1
ATOM 1361 C C . ALA A 1 178 ? -5.414 4.573 17.721 1.00 92.06 178 ALA A C 1
ATOM 1363 O O . ALA A 1 178 ? -4.946 3.720 18.473 1.00 92.06 178 ALA A O 1
ATOM 1364 N N . ARG A 1 179 ? -4.690 5.097 16.723 1.00 94.38 179 ARG A N 1
ATOM 1365 C CA . ARG A 1 179 ? -3.320 4.696 16.370 1.00 94.38 179 ARG A CA 1
ATOM 1366 C C . ARG A 1 179 ? -3.178 3.219 15.993 1.00 94.38 179 ARG A C 1
ATOM 1368 O O . ARG A 1 179 ? -2.097 2.652 16.144 1.00 94.38 179 ARG A O 1
ATOM 1375 N N . LEU A 1 180 ? -4.239 2.610 15.475 1.00 95.25 180 LEU A N 1
ATOM 1376 C CA . LEU A 1 180 ? -4.224 1.221 15.008 1.00 95.25 180 LEU A CA 1
ATOM 1377 C C . LEU A 1 180 ? -3.611 1.086 13.608 1.00 95.25 180 LEU A C 1
ATOM 1379 O O . LEU A 1 180 ? -3.215 -0.001 13.193 1.00 95.25 180 LEU A O 1
ATOM 1383 N N . CYS A 1 181 ? -3.494 2.198 12.886 1.00 95.00 181 CYS A N 1
ATOM 1384 C CA . CYS A 1 181 ? -2.751 2.314 11.638 1.00 95.00 181 CYS A CA 1
ATOM 1385 C C . CYS A 1 181 ? -2.078 3.691 11.542 1.00 95.00 181 CYS A C 1
ATOM 1387 O O . CYS A 1 181 ? -2.439 4.628 12.262 1.00 95.00 181 CYS A O 1
ATOM 1389 N N . ALA A 1 182 ? -1.083 3.799 10.662 1.00 93.31 182 ALA A N 1
ATOM 1390 C CA . ALA A 1 182 ? -0.332 5.032 10.426 1.00 93.31 182 ALA A CA 1
ATOM 1391 C C . ALA A 1 182 ? -0.934 5.884 9.299 1.00 93.31 182 ALA A C 1
ATOM 1393 O O . ALA A 1 182 ? -0.920 7.115 9.365 1.00 93.31 182 ALA A O 1
ATOM 1394 N N . ALA A 1 183 ? -1.449 5.226 8.259 1.00 92.81 183 ALA A N 1
ATOM 1395 C CA . ALA A 1 183 ? -2.028 5.864 7.085 1.00 92.81 183 ALA A CA 1
ATOM 1396 C C . ALA A 1 183 ? -3.139 5.017 6.470 1.00 92.81 183 ALA A C 1
ATOM 1398 O O . ALA A 1 183 ? -3.166 3.794 6.654 1.00 92.81 183 ALA A O 1
ATOM 1399 N N . VAL A 1 184 ? -4.004 5.684 5.704 1.00 93.62 184 VAL A N 1
ATOM 1400 C CA . VAL A 1 184 ? -5.059 5.044 4.921 1.00 93.62 184 VAL A CA 1
ATOM 1401 C C . VAL A 1 184 ? -5.169 5.661 3.525 1.00 93.62 184 VAL A C 1
ATOM 1403 O O . VAL A 1 184 ? -5.192 6.881 3.383 1.00 93.62 184 VAL A O 1
ATOM 1406 N N . GLU A 1 185 ? -5.295 4.823 2.498 1.00 92.94 185 GLU A N 1
ATOM 1407 C CA . GLU A 1 185 ? -5.740 5.215 1.153 1.00 92.94 185 GLU A CA 1
ATOM 1408 C C . GLU A 1 185 ? -7.228 4.928 1.031 1.00 92.94 185 GLU A C 1
ATOM 1410 O O . GLU A 1 185 ? -7.625 3.769 1.127 1.00 92.94 185 GLU A O 1
ATOM 1415 N N . VAL A 1 186 ? -8.055 5.938 0.788 1.00 92.19 186 VAL A N 1
ATOM 1416 C CA . VAL A 1 186 ? -9.475 5.720 0.492 1.00 92.19 186 VAL A CA 1
ATOM 1417 C C . VAL A 1 186 ? -9.678 5.803 -1.016 1.00 92.19 186 VAL A C 1
ATOM 1419 O O . VAL A 1 186 ? -9.456 6.851 -1.622 1.00 92.19 186 VAL A O 1
ATOM 1422 N N . GLU A 1 187 ? -10.093 4.694 -1.622 1.00 91.12 187 GLU A N 1
ATOM 1423 C CA . GLU A 1 187 ? -10.439 4.605 -3.040 1.00 91.12 187 GLU A CA 1
ATOM 1424 C C . GLU A 1 187 ? -11.966 4.626 -3.170 1.00 91.12 187 GLU A C 1
ATOM 1426 O O . GLU A 1 187 ? -12.637 3.591 -3.177 1.00 91.12 187 GLU A O 1
ATOM 1431 N N . GLU A 1 188 ? -12.524 5.837 -3.232 1.00 87.25 188 GLU A N 1
ATOM 1432 C CA . GLU A 1 188 ? -13.971 6.072 -3.119 1.00 87.25 188 GLU A CA 1
ATOM 1433 C C . GLU A 1 188 ? -14.769 5.374 -4.227 1.00 87.25 188 GLU A C 1
ATOM 1435 O O . GLU A 1 188 ? -15.828 4.806 -3.964 1.00 87.25 188 GLU A O 1
ATOM 1440 N N . ALA A 1 189 ? -14.232 5.345 -5.451 1.00 86.81 189 ALA A N 1
ATOM 1441 C CA . ALA A 1 189 ? -14.863 4.683 -6.593 1.00 86.81 189 ALA A CA 1
ATOM 1442 C C . ALA A 1 189 ? -14.947 3.155 -6.432 1.00 86.81 189 ALA A C 1
ATOM 1444 O O . ALA A 1 189 ? -15.875 2.534 -6.947 1.00 86.81 189 ALA A O 1
ATOM 1445 N N . ALA A 1 190 ? -13.989 2.556 -5.720 1.00 85.62 190 ALA A N 1
ATOM 1446 C CA . ALA A 1 190 ? -13.959 1.121 -5.462 1.00 85.62 190 ALA A CA 1
ATOM 1447 C C . ALA A 1 190 ? -14.693 0.740 -4.166 1.00 85.62 190 ALA A C 1
ATOM 1449 O O . ALA A 1 190 ? -14.921 -0.444 -3.929 1.00 85.62 190 ALA A O 1
ATOM 1450 N N . GLY A 1 191 ? -15.051 1.715 -3.320 1.00 88.69 191 GLY A N 1
ATOM 1451 C CA . GLY A 1 191 ? -15.594 1.440 -1.989 1.00 88.69 191 GLY A CA 1
ATOM 1452 C C . GLY A 1 191 ? -14.611 0.629 -1.145 1.00 88.69 191 GLY A C 1
ATOM 1453 O O . GLY A 1 191 ? -15.002 -0.330 -0.480 1.00 88.69 191 GLY A O 1
ATOM 1454 N N . THR A 1 192 ? -13.323 0.972 -1.225 1.00 92.06 192 THR A N 1
ATOM 1455 C CA . THR A 1 192 ? -12.270 0.285 -0.472 1.00 92.06 192 THR A CA 1
ATOM 1456 C C . THR A 1 192 ? -11.384 1.281 0.257 1.00 92.06 192 THR A C 1
ATOM 1458 O O . THR A 1 192 ? -11.179 2.408 -0.201 1.00 92.06 192 THR A O 1
ATOM 1461 N N . ALA A 1 193 ? -10.850 0.857 1.398 1.00 93.69 193 ALA A N 1
ATOM 1462 C CA . ALA A 1 193 ? -9.823 1.593 2.114 1.00 93.69 193 ALA A CA 1
ATOM 1463 C C . ALA A 1 193 ? -8.621 0.690 2.377 1.00 93.69 193 ALA A C 1
ATOM 1465 O O . ALA A 1 193 ? -8.773 -0.477 2.725 1.00 93.69 193 ALA A O 1
ATOM 1466 N N . VAL A 1 194 ? -7.416 1.218 2.214 1.00 93.88 194 VAL A N 1
ATOM 1467 C CA . VAL A 1 194 ? -6.177 0.459 2.357 1.00 93.88 194 VAL A CA 1
ATOM 1468 C C . VAL A 1 194 ? -5.383 1.019 3.518 1.00 93.88 194 VAL A C 1
ATOM 1470 O O . VAL A 1 194 ? -4.937 2.158 3.475 1.00 93.88 194 VAL A O 1
ATOM 1473 N N . LEU A 1 195 ? -5.207 0.214 4.559 1.00 95.12 195 LEU A N 1
ATOM 1474 C CA . LEU A 1 195 ? -4.572 0.595 5.812 1.00 95.12 195 LEU A CA 1
ATOM 1475 C C . LEU A 1 195 ? -3.115 0.159 5.831 1.00 95.12 195 LEU A C 1
ATOM 1477 O O . LEU A 1 195 ? -2.799 -0.964 5.440 1.00 95.12 195 LEU A O 1
ATOM 1481 N N . HIS A 1 196 ? -2.235 1.029 6.319 1.00 94.56 196 HIS A N 1
ATOM 1482 C CA . HIS A 1 196 ? -0.810 0.747 6.471 1.00 94.56 196 HIS A CA 1
ATOM 1483 C C . HIS A 1 196 ? -0.485 0.699 7.966 1.00 94.56 196 HIS A C 1
ATOM 1485 O O . HIS A 1 196 ? -0.680 1.686 8.684 1.00 94.56 196 HIS A O 1
ATOM 1491 N N . THR A 1 197 ? -0.043 -0.461 8.454 1.00 95.56 197 THR A N 1
ATOM 1492 C CA . THR A 1 197 ? 0.116 -0.702 9.895 1.00 95.56 197 THR A CA 1
ATOM 1493 C C . THR A 1 197 ? 1.232 -1.700 10.221 1.00 95.56 197 THR A C 1
ATOM 1495 O O . THR A 1 197 ? 1.826 -2.314 9.332 1.00 95.56 197 THR A O 1
ATOM 1498 N N . THR A 1 198 ? 1.526 -1.851 11.511 1.00 95.25 198 THR A N 1
ATOM 1499 C CA . THR A 1 198 ? 2.443 -2.856 12.064 1.00 95.25 198 THR A CA 1
ATOM 1500 C C . THR A 1 198 ? 1.709 -4.150 12.432 1.00 95.25 198 THR A C 1
ATOM 1502 O O . THR A 1 198 ? 0.482 -4.216 12.415 1.00 95.25 198 THR A O 1
ATOM 1505 N N . ALA A 1 199 ? 2.440 -5.190 12.831 1.00 93.31 199 ALA A N 1
ATOM 1506 C CA . ALA A 1 199 ? 1.865 -6.435 13.342 1.00 93.31 199 ALA A CA 1
ATOM 1507 C C . ALA A 1 199 ? 0.984 -6.228 14.588 1.00 93.31 199 ALA A C 1
ATOM 1509 O O . ALA A 1 199 ? -0.056 -6.872 14.718 1.00 93.31 199 ALA A O 1
ATOM 1510 N N . ALA A 1 200 ? 1.383 -5.326 15.492 1.00 93.12 200 ALA A N 1
ATOM 1511 C CA . ALA A 1 200 ? 0.583 -4.966 16.661 1.00 93.12 200 ALA A CA 1
ATOM 1512 C C . ALA A 1 200 ? -0.684 -4.209 16.241 1.00 93.12 200 ALA A C 1
ATOM 1514 O O . ALA A 1 200 ? -1.787 -4.585 16.631 1.00 93.12 200 ALA A O 1
ATOM 1515 N N . GLY A 1 201 ? -0.541 -3.210 15.364 1.00 95.00 201 GLY A N 1
ATOM 1516 C CA . GLY A 1 201 ? -1.683 -2.462 14.849 1.00 95.00 201 GLY A CA 1
ATOM 1517 C C . GLY A 1 201 ? -2.671 -3.342 14.082 1.00 95.00 201 GLY A C 1
ATOM 1518 O O . GLY A 1 201 ? -3.869 -3.222 14.303 1.00 95.00 201 GLY A O 1
ATOM 1519 N N . ARG A 1 202 ? -2.199 -4.313 13.286 1.00 95.00 202 ARG A N 1
ATOM 1520 C CA . ARG A 1 202 ? -3.045 -5.337 12.649 1.00 95.00 202 ARG A CA 1
ATOM 1521 C C . ARG A 1 202 ? -3.929 -6.067 13.664 1.00 95.00 202 ARG A C 1
ATOM 1523 O O . ARG A 1 202 ? -5.132 -6.160 13.441 1.00 95.00 202 ARG A O 1
ATOM 1530 N N . LYS A 1 203 ? -3.355 -6.568 14.765 1.00 94.12 203 LYS A N 1
ATOM 1531 C CA . LYS A 1 203 ? -4.125 -7.254 15.821 1.00 94.12 203 LYS A CA 1
ATOM 1532 C C . LYS A 1 203 ? -5.169 -6.326 16.436 1.00 94.12 203 LYS A C 1
ATOM 1534 O O . LYS A 1 203 ? -6.317 -6.727 16.590 1.00 94.12 203 LYS A O 1
ATOM 1539 N N . GLY A 1 204 ? -4.789 -5.076 16.698 1.00 94.94 204 GLY A N 1
ATOM 1540 C CA . GLY A 1 204 ? -5.711 -4.067 17.209 1.00 94.94 204 GLY A CA 1
ATOM 1541 C C . GLY A 1 204 ? -6.842 -3.731 16.229 1.00 94.94 204 GLY A C 1
ATOM 1542 O O . GLY A 1 204 ? -7.988 -3.613 16.649 1.00 94.94 204 GLY A O 1
ATOM 1543 N N . VAL A 1 205 ? -6.568 -3.643 14.921 1.00 95.38 205 VAL A N 1
ATOM 1544 C CA . VAL A 1 205 ? -7.604 -3.465 13.885 1.00 95.38 205 VAL A CA 1
ATOM 1545 C C . VAL A 1 205 ? -8.536 -4.676 13.836 1.00 95.38 205 VAL A C 1
ATOM 1547 O O . VAL A 1 205 ? -9.747 -4.498 13.795 1.00 95.38 205 VAL A O 1
ATOM 1550 N N . GLU A 1 206 ? -8.009 -5.903 13.862 1.00 95.25 206 GLU A N 1
ATOM 1551 C CA . GLU A 1 206 ? -8.826 -7.127 13.869 1.00 95.25 206 GLU A CA 1
ATOM 1552 C C . GLU A 1 206 ? -9.727 -7.205 15.116 1.00 95.25 206 GLU A C 1
ATOM 1554 O O . GLU A 1 206 ? -10.908 -7.546 15.006 1.00 95.25 206 GLU A O 1
ATOM 1559 N N . ALA A 1 207 ? -9.199 -6.850 16.291 1.00 94.38 207 ALA A N 1
ATOM 1560 C CA . ALA A 1 207 ? -9.968 -6.772 17.530 1.00 94.38 207 ALA A CA 1
ATOM 1561 C C . ALA A 1 207 ? -11.060 -5.694 17.447 1.00 94.38 207 ALA A C 1
ATOM 1563 O O . ALA A 1 207 ? -12.227 -5.981 17.713 1.00 94.38 207 ALA A O 1
ATOM 1564 N N . TRP A 1 208 ? -10.703 -4.493 16.987 1.00 94.44 208 TRP A N 1
ATOM 1565 C CA . TRP A 1 208 ? -11.645 -3.393 16.799 1.00 94.44 208 TRP A CA 1
ATOM 1566 C C . TRP A 1 208 ? -12.762 -3.761 15.816 1.00 94.44 208 TRP A C 1
ATOM 1568 O O . TRP A 1 208 ? -13.935 -3.550 16.107 1.00 94.44 208 TRP A O 1
ATOM 1578 N N . LEU A 1 209 ? -12.433 -4.387 14.681 1.00 93.12 209 LEU A N 1
ATOM 1579 C CA . LEU A 1 209 ? -13.425 -4.812 13.687 1.00 93.12 209 LEU A CA 1
ATOM 1580 C C . LEU A 1 209 ? -14.393 -5.862 14.242 1.00 93.12 209 LEU A C 1
ATOM 1582 O O . LEU A 1 209 ? -15.566 -5.870 13.880 1.00 93.12 209 LEU A O 1
ATOM 1586 N N . LYS A 1 210 ? -13.933 -6.732 15.141 1.00 91.75 210 LYS A N 1
ATOM 1587 C CA . LYS A 1 210 ? -14.796 -7.721 15.792 1.00 91.75 210 LYS A CA 1
ATOM 1588 C C . LYS A 1 210 ? -15.812 -7.080 16.743 1.00 91.75 210 LYS A C 1
ATOM 1590 O O . LYS A 1 210 ? -16.914 -7.605 16.889 1.00 91.75 210 LYS A O 1
ATOM 1595 N N . GLU A 1 211 ? -15.433 -5.995 17.408 1.00 90.81 211 GLU A N 1
ATOM 1596 C CA . GLU A 1 211 ? -16.278 -5.303 18.387 1.00 90.81 211 GLU A CA 1
ATOM 1597 C C . GLU A 1 211 ? -17.182 -4.251 17.736 1.00 90.81 211 GLU A C 1
ATOM 1599 O O . GLU A 1 211 ? -18.353 -4.130 18.095 1.00 90.81 211 GLU A O 1
ATOM 1604 N N . GLU A 1 212 ? -16.652 -3.520 16.756 1.00 88.31 212 GLU A N 1
ATOM 1605 C CA . GLU A 1 212 ? -17.266 -2.318 16.188 1.00 88.31 212 GLU A CA 1
ATOM 1606 C C . GLU A 1 212 ? -17.409 -2.342 14.659 1.00 88.31 212 GLU A C 1
ATOM 1608 O O . GLU A 1 212 ? -18.134 -1.524 14.097 1.00 88.31 212 GLU A O 1
ATOM 1613 N N . GLY A 1 213 ? -16.739 -3.267 13.968 1.00 77.25 213 GLY A N 1
ATOM 1614 C CA . GLY A 1 213 ? -16.606 -3.263 12.506 1.00 77.25 213 GLY A CA 1
ATOM 1615 C C . GLY A 1 213 ? -17.860 -3.656 11.725 1.00 77.25 213 GLY A C 1
ATOM 1616 O O . GLY A 1 213 ? -17.885 -3.505 10.506 1.00 77.25 213 GLY A O 1
ATOM 1617 N N . GLY A 1 214 ? -18.912 -4.145 12.386 1.00 83.38 214 GLY A N 1
ATOM 1618 C CA . GLY A 1 214 ? -20.179 -4.477 11.731 1.00 83.38 214 GLY A CA 1
ATOM 1619 C C . GLY A 1 214 ? -20.016 -5.508 10.606 1.00 83.38 214 GLY A C 1
ATOM 1620 O O . GLY A 1 214 ? -19.678 -6.660 10.865 1.00 83.38 214 GLY A O 1
ATOM 1621 N N . SER A 1 215 ? -20.295 -5.102 9.361 1.00 84.25 215 SER A N 1
ATOM 1622 C CA . SER A 1 215 ? -20.176 -5.934 8.150 1.00 84.25 215 SER A CA 1
ATOM 1623 C C . SER A 1 215 ? -18.838 -5.803 7.418 1.00 84.25 215 SER A C 1
ATOM 1625 O O . SER A 1 215 ? -18.681 -6.377 6.341 1.00 84.25 215 SER A O 1
ATOM 1627 N N . LEU A 1 216 ? -17.895 -5.030 7.957 1.00 91.25 216 LEU A N 1
ATOM 1628 C CA . LEU A 1 216 ? -16.606 -4.799 7.322 1.00 91.25 216 LEU A CA 1
ATOM 1629 C C . LEU A 1 216 ? -15.747 -6.065 7.316 1.00 91.25 216 LEU A C 1
ATOM 1631 O O . LEU A 1 216 ? -15.660 -6.793 8.305 1.00 91.25 216 LEU A O 1
ATOM 1635 N N . SER A 1 217 ? -15.047 -6.277 6.208 1.00 91.94 217 SER A N 1
ATOM 1636 C CA . SER A 1 217 ? -14.031 -7.319 6.061 1.00 91.94 217 SER A CA 1
ATOM 1637 C C . SER A 1 217 ? -12.686 -6.704 5.716 1.00 91.94 217 SER A C 1
ATOM 1639 O O . SER A 1 217 ? -12.628 -5.708 4.994 1.00 91.94 217 SER A O 1
ATOM 1641 N N . ILE A 1 218 ? -11.606 -7.307 6.216 1.00 95.44 218 ILE A N 1
ATOM 1642 C CA . ILE A 1 218 ? -10.242 -6.866 5.937 1.00 95.44 218 ILE A CA 1
ATOM 1643 C C . ILE A 1 218 ? -9.373 -8.029 5.466 1.00 95.44 218 ILE A C 1
ATOM 1645 O O . ILE A 1 218 ? -9.317 -9.072 6.117 1.00 95.44 218 ILE A O 1
ATOM 1649 N N . ASP A 1 219 ? -8.668 -7.814 4.359 1.00 94.38 219 ASP A N 1
ATOM 1650 C CA . ASP A 1 219 ? -7.678 -8.751 3.831 1.00 94.38 219 ASP A CA 1
ATOM 1651 C C . ASP A 1 219 ? -6.266 -8.203 4.039 1.00 94.38 219 ASP A C 1
ATOM 1653 O O . ASP A 1 219 ? -5.944 -7.089 3.617 1.00 94.38 219 ASP A O 1
ATOM 1657 N N . TRP A 1 220 ? -5.406 -8.990 4.686 1.00 93.31 220 TRP A N 1
ATOM 1658 C CA . TRP A 1 220 ? -4.047 -8.574 5.029 1.00 93.31 220 TRP A CA 1
ATOM 1659 C C . TRP A 1 220 ? -3.012 -9.103 4.044 1.00 93.31 220 TRP A C 1
ATOM 1661 O O . TRP A 1 220 ? -2.943 -10.298 3.768 1.00 93.31 220 TRP A O 1
ATOM 1671 N N . THR A 1 221 ? -2.132 -8.213 3.596 1.00 91.31 221 THR A N 1
ATOM 1672 C CA . THR A 1 221 ? -0.943 -8.538 2.804 1.00 91.31 221 THR A CA 1
ATOM 1673 C C . THR A 1 221 ? 0.301 -8.066 3.546 1.00 91.31 221 THR A C 1
ATOM 1675 O O . THR A 1 221 ? 0.351 -6.930 4.017 1.00 91.31 221 THR A O 1
ATOM 1678 N N . ALA A 1 222 ? 1.309 -8.931 3.673 1.00 91.06 222 ALA A N 1
ATOM 1679 C CA . ALA A 1 222 ? 2.588 -8.553 4.267 1.00 91.06 222 ALA A CA 1
ATOM 1680 C C . ALA A 1 222 ? 3.297 -7.493 3.408 1.00 91.06 222 ALA A C 1
ATOM 1682 O O . ALA A 1 222 ? 3.295 -7.581 2.177 1.00 91.06 222 ALA A O 1
ATOM 1683 N N . LEU A 1 223 ? 3.913 -6.515 4.072 1.00 87.94 223 LEU A N 1
ATOM 1684 C CA . LEU A 1 223 ? 4.645 -5.424 3.438 1.00 87.94 223 LEU A CA 1
ATOM 1685 C C . LEU A 1 223 ? 6.139 -5.484 3.749 1.00 87.94 223 LEU A C 1
ATOM 1687 O O . LEU A 1 223 ? 6.553 -5.692 4.889 1.00 87.94 223 LEU A O 1
ATOM 1691 N N . GLY A 1 224 ? 6.939 -5.206 2.724 1.00 87.50 224 GLY A N 1
ATOM 1692 C CA . GLY A 1 224 ? 8.303 -4.699 2.855 1.00 87.50 224 GLY A CA 1
ATOM 1693 C C . GLY A 1 224 ? 8.451 -3.386 2.088 1.00 87.50 224 GLY A C 1
ATOM 1694 O O . GLY A 1 224 ? 7.469 -2.849 1.575 1.00 87.50 224 GLY A O 1
ATOM 1695 N N . GLY A 1 225 ? 9.673 -2.867 1.979 1.00 86.69 225 GLY A N 1
ATOM 1696 C CA . GLY A 1 225 ? 9.945 -1.682 1.165 1.00 86.69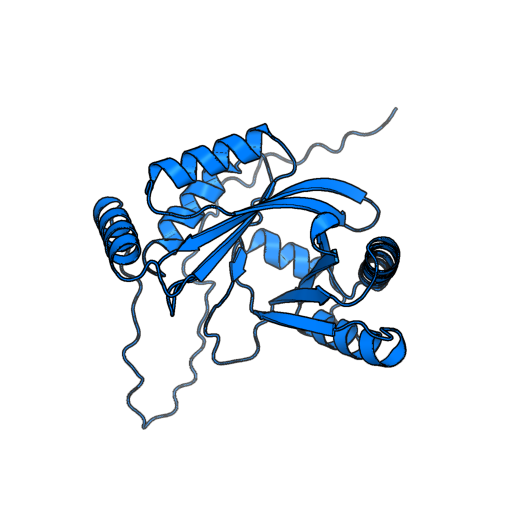 225 GLY A CA 1
ATOM 1697 C C . GLY A 1 225 ? 10.890 -0.691 1.822 1.00 86.69 225 GLY A C 1
ATOM 1698 O O . GLY A 1 225 ? 11.815 -1.080 2.536 1.00 86.69 225 GLY A O 1
ATOM 1699 N N . ASN A 1 226 ? 10.672 0.590 1.534 1.00 86.44 226 ASN A N 1
ATOM 1700 C CA . ASN A 1 226 ? 11.513 1.682 2.005 1.00 86.44 226 ASN A CA 1
ATOM 1701 C C . ASN A 1 226 ? 11.569 1.725 3.547 1.00 86.44 226 ASN A C 1
ATOM 1703 O O . ASN A 1 226 ? 10.548 1.881 4.217 1.00 86.44 226 ASN A O 1
ATOM 1707 N N . SER A 1 227 ? 12.772 1.607 4.113 1.00 86.00 227 SER A N 1
ATOM 1708 C CA . SER A 1 227 ? 12.973 1.520 5.564 1.00 86.00 227 SER A CA 1
ATOM 1709 C C . SER A 1 227 ? 12.592 2.795 6.312 1.00 86.00 227 SER A C 1
ATOM 1711 O O . SER A 1 227 ? 12.128 2.704 7.446 1.00 86.00 227 SER A O 1
ATOM 1713 N N . GLU A 1 228 ? 12.774 3.972 5.709 1.00 85.81 228 GLU A N 1
ATOM 1714 C CA . GLU A 1 228 ? 12.398 5.250 6.327 1.00 85.81 228 GLU A CA 1
ATOM 1715 C C . GLU A 1 228 ? 10.878 5.352 6.459 1.00 85.81 228 GLU A C 1
ATOM 1717 O O . GLU A 1 228 ? 10.367 5.665 7.535 1.00 85.81 228 GLU A O 1
ATOM 1722 N N . TYR A 1 229 ? 10.153 4.982 5.401 1.00 86.88 229 TYR A N 1
ATOM 1723 C CA . TYR A 1 229 ? 8.699 4.909 5.419 1.00 86.88 229 TYR A CA 1
ATOM 1724 C C . TYR A 1 229 ? 8.189 3.890 6.444 1.00 86.88 229 TYR A C 1
ATOM 1726 O O . TYR A 1 229 ? 7.305 4.202 7.237 1.00 86.88 229 TYR A O 1
ATOM 1734 N N . LEU A 1 230 ? 8.756 2.681 6.476 1.00 90.50 230 LEU A N 1
ATOM 1735 C CA . LEU A 1 230 ? 8.336 1.651 7.433 1.00 90.50 230 LEU A CA 1
ATOM 1736 C C . LEU A 1 230 ? 8.651 2.041 8.887 1.00 90.50 230 LEU A C 1
ATOM 1738 O O . LEU A 1 230 ? 7.831 1.815 9.774 1.00 90.50 230 LEU A O 1
ATOM 1742 N N . SER A 1 231 ? 9.779 2.714 9.128 1.00 89.88 231 SER A N 1
ATOM 1743 C CA . SER A 1 231 ? 10.102 3.282 10.447 1.00 89.88 231 SER A CA 1
ATOM 1744 C C . SER A 1 231 ? 9.095 4.361 10.857 1.00 89.88 231 SER A C 1
ATOM 1746 O O . SER A 1 231 ? 8.702 4.441 12.020 1.00 89.88 231 SER A O 1
ATOM 1748 N N . TRP A 1 232 ? 8.636 5.179 9.905 1.00 90.81 232 TRP A N 1
ATOM 1749 C CA . TRP A 1 232 ? 7.559 6.138 10.144 1.00 90.81 232 TRP A CA 1
ATOM 1750 C C . TRP A 1 232 ? 6.227 5.441 10.471 1.00 90.81 232 TRP A C 1
ATOM 1752 O O . TRP A 1 232 ? 5.565 5.830 11.434 1.00 90.81 232 TRP A O 1
ATOM 1762 N N . VAL A 1 233 ? 5.861 4.374 9.747 1.00 91.56 233 VAL A N 1
ATOM 1763 C CA . VAL A 1 233 ? 4.662 3.564 10.054 1.00 91.56 233 VAL A CA 1
ATOM 1764 C C . VAL A 1 233 ? 4.724 3.015 11.479 1.00 91.56 233 VAL A C 1
ATOM 1766 O O . VAL A 1 233 ? 3.732 3.073 12.209 1.00 91.56 233 VAL A O 1
ATOM 1769 N N . GLU A 1 234 ? 5.885 2.511 11.892 1.00 92.50 234 GLU A N 1
ATOM 1770 C CA . GLU A 1 234 ? 6.104 2.011 13.248 1.00 92.50 234 GLU A CA 1
ATOM 1771 C C . GLU A 1 234 ? 5.973 3.108 14.309 1.00 92.50 234 GLU A C 1
ATOM 1773 O O . GLU A 1 234 ? 5.330 2.887 15.331 1.00 92.50 234 GLU A O 1
ATOM 1778 N N . ALA A 1 235 ? 6.522 4.300 14.062 1.00 90.62 235 ALA A N 1
ATOM 1779 C CA . ALA A 1 235 ? 6.425 5.425 14.990 1.00 90.62 235 ALA A CA 1
ATOM 1780 C C . ALA A 1 235 ? 4.985 5.947 15.145 1.00 90.62 235 ALA A C 1
ATOM 1782 O O . ALA A 1 235 ? 4.583 6.375 16.233 1.00 90.62 235 ALA A O 1
ATOM 1783 N N . GLU A 1 236 ? 4.195 5.913 14.070 1.00 90.44 236 GLU A N 1
ATOM 1784 C CA . GLU A 1 236 ? 2.817 6.403 14.082 1.00 90.44 236 GLU A CA 1
ATOM 1785 C C . GLU A 1 236 ? 1.820 5.396 14.657 1.00 90.44 236 GLU A C 1
ATOM 1787 O O . GLU A 1 236 ? 0.838 5.807 15.287 1.00 90.44 236 GLU A O 1
ATOM 1792 N N . THR A 1 237 ? 2.093 4.099 14.540 1.00 91.38 237 THR A N 1
ATOM 1793 C CA . THR A 1 237 ? 1.229 3.029 15.059 1.00 91.38 237 THR A CA 1
ATOM 1794 C C . THR A 1 237 ? 1.515 2.765 16.542 1.00 91.38 237 THR A C 1
ATOM 1796 O O . THR A 1 237 ? 2.660 2.809 16.983 1.00 91.38 237 THR A O 1
ATOM 1799 N N . ALA A 1 238 ? 0.486 2.512 17.353 1.00 81.50 238 ALA A N 1
ATOM 1800 C CA . ALA A 1 238 ? 0.686 2.127 18.749 1.00 81.50 238 ALA A CA 1
ATOM 1801 C C . ALA A 1 238 ? 1.437 0.786 18.842 1.00 81.50 238 ALA A C 1
ATOM 1803 O O . ALA A 1 238 ? 1.080 -0.182 18.172 1.00 81.50 238 ALA A O 1
ATOM 1804 N N . GLN A 1 239 ? 2.468 0.731 19.689 1.00 70.62 239 GLN A N 1
ATOM 1805 C CA . GLN A 1 239 ? 3.268 -0.485 19.893 1.00 70.62 239 GLN A CA 1
ATOM 1806 C C . GLN A 1 239 ? 2.577 -1.501 20.817 1.00 70.62 239 GLN A C 1
ATOM 1808 O O . GLN A 1 239 ? 2.818 -2.697 20.686 1.00 70.62 239 GLN A O 1
ATOM 1813 N N . ASP A 1 240 ? 1.654 -1.028 21.661 1.00 61.56 240 ASP A N 1
ATOM 1814 C CA . ASP A 1 240 ? 0.909 -1.821 22.646 1.00 61.56 240 ASP A CA 1
ATOM 1815 C C . ASP A 1 240 ? -0.600 -1.820 22.346 1.00 61.56 240 ASP A C 1
ATOM 1817 O O . ASP A 1 240 ? -1.424 -1.605 23.236 1.00 61.56 240 ASP A O 1
ATOM 1821 N N . ALA A 1 241 ? -0.979 -1.976 21.073 1.00 55.62 241 ALA A N 1
ATOM 1822 C CA . ALA A 1 241 ? -2.390 -2.141 20.733 1.00 55.62 241 ALA A CA 1
ATOM 1823 C C . ALA A 1 241 ? -2.953 -3.385 21.470 1.00 55.62 241 ALA A C 1
ATOM 1825 O O . ALA A 1 241 ? -2.277 -4.420 21.465 1.00 55.62 241 ALA A O 1
ATOM 1826 N N . PRO A 1 242 ? -4.115 -3.260 22.144 1.00 49.38 242 PRO A N 1
ATOM 1827 C CA . PRO A 1 242 ? -4.677 -4.294 23.016 1.00 49.38 242 PRO A CA 1
ATOM 1828 C C . PRO A 1 242 ? -4.991 -5.613 22.298 1.00 49.38 242 PRO A C 1
ATOM 1830 O O . PRO A 1 242 ? -5.250 -5.591 21.072 1.00 49.38 242 PRO A O 1
#

Secondary structure (DSSP, 8-state):
-----PPPS--------TTSS--------S-PPP---------HHHHHHHHHHHHHH-SSSSSPTTPEEEEEEESSHHHHHHHHHHHHTT-TT--EEEEEEEEEETTEEEEEEEEEEEE-TTTHHHHHHHHHHHTTTS----EEE----SS--SEEEEEEESS-HHHHHHHHHHHHHTTS-SEEEEEGGGTEEEEEEEHHHHHHHHHHHHHH-TT-EEEEEEEEE-HHHHHHHHHHS-TT--